Protein 7JKA (pdb70)

B-factor: mean 23.52, std 13.0, range [10.12, 111.98]

Foldseek 3Di:
DQKDKDWDWWDLVPAIWIKMKIAHPPADAAFAEEEEEEALQFQDPLRVVVNRVVNVVGYIYIDTGQPGPRHGDPPVVVRVVSLVVCVVVLVVLLSSLVRSVVRRVPDRNHDPQHYEYEYAACGLQSRVSNQLVLDRYAEYEYHQYAAAADDVVSQLSRDYAYEYQHAQQQPRHDPVRVVRVVVSCVVNVHNYYYDHDDVDAGCQLDCPQCPPPHDRTHHDVVSNVVSVVVVVVRSVVRGD

Secondary structure (DSSP, 8-state):
--EEEEEEEEESSSSEEEEEEEEETT--S-EEEEEEE--TT-S-HHHHHHHHHHHHTT-EEEEPPSSSTT-----GGGHHHHHHHHHT-HHHHHHHHHHHHHHHHTSTTEEEEEEEEEEETHHHHHHHHHHHTT---SEEEEES----PPPGGGTT---SEEEEEEETT-TTS-HHHHHHHHHHHHHTT--EEEEEETT--BTTT-GGGGTTTSTTB---HHHHHHHHHHHHHHHHHHH-

Solvent-accessible surface area: 10544 Å² total; per-residue (Å²): 87,38,49,93,114,70,101,15,149,14,76,47,65,174,42,77,3,20,3,27,0,13,16,15,97,129,84,78,64,120,11,9,0,0,0,0,0,0,6,8,32,0,6,23,107,18,0,85,67,6,0,115,90,0,0,48,52,15,16,0,0,0,0,0,0,0,17,0,80,30,121,92,22,139,63,105,135,97,23,136,66,73,50,87,44,6,70,71,69,34,79,38,0,25,41,6,0,102,8,0,8,86,17,0,52,78,24,97,39,2,27,53,134,72,7,0,0,0,0,0,9,7,0,0,6,0,0,5,0,0,1,6,33,11,1,58,7,24,0,0,0,0,0,0,2,23,18,26,73,33,49,114,124,5,50,53,145,25,151,7,84,0,6,1,0,8,0,43,116,10,88,111,11,115,167,119,5,11,102,36,0,44,35,16,2,180,116,40,212,20,76,69,83,27,49,111,22,54,87,0,13,14,1,0,2,14,77,61,0,94,81,73,53,159,95,16,30,41,62,28,77,90,0,21,56,120,0,39,72,28,0,106,94,7,0,72,110,37,9,124

Radius of gyration: 16.35 Å; Cα contacts (8 Å, |Δi|>4): 563; chains: 1; bounding box: 40×44×42 Å

Nearest PDB structures (foldseek):
  7jka-assembly1_A  TM=1.004E+00  e=3.454E-53  Halieaceae bacterium
  4zi5-assembly1_B  TM=9.828E-01  e=3.583E-38  metagenome
  7jiz-assembly1_B  TM=9.839E-01  e=1.936E-35  Solimonas sp. K1W22B-7
  8vb3-assembly1_B-2  TM=9.656E-01  e=1.182E-32  Solimonas fluminis
  3f67-assembly1_A  TM=7.980E-01  e=2.551E-17  Klebsiella pneumoniae subsp. pneumoniae MGH 78578

Structure (mmCIF, N/CA/C/O backbone):
data_7JKA
#
_entry.id   7JKA
#
_cell.length_a   78.445
_cell.length_b   43.680
_cell.length_c   59.645
_cell.angle_alpha   90.000
_cell.angle_beta   92.713
_cell.angle_gamma   90.000
#
_symmetry.space_group_name_H-M   'C 1 2 1'
#
loop_
_entity.id
_entity.type
_entity.pdbx_description
1 polymer 'm3DLH protein'
2 water water
#
loop_
_atom_site.group_PDB
_atom_site.id
_atom_site.type_symbol
_atom_site.label_atom_id
_atom_site.label_alt_id
_atom_site.label_comp_id
_atom_site.label_asym_id
_atom_site.label_entity_id
_atom_site.label_seq_id
_atom_site.pdbx_PDB_ins_code
_atom_site.Cartn_x
_atom_site.Cartn_y
_atom_site.Cartn_z
_atom_site.occupancy
_atom_site.B_iso_or_equiv
_atom_site.auth_seq_id
_atom_site.auth_comp_id
_atom_site.auth_asym_id
_atom_site.auth_atom_id
_atom_site.pdbx_PDB_model_num
ATOM 1 N N . GLY A 1 12 ? -13.18603 0.17810 18.11141 1.000 41.54989 -1 GLY A N 1
ATOM 2 C CA . GLY A 1 12 ? -12.51953 0.35201 16.83082 1.000 45.94419 -1 GLY A CA 1
ATOM 3 C C . GLY A 1 12 ? -13.50314 0.60514 15.70339 1.000 39.49080 -1 GLY A C 1
ATOM 4 O O . GLY A 1 12 ? -14.58144 1.15276 15.92875 1.000 46.97015 -1 GLY A O 1
ATOM 5 N N . ALA A 1 13 ? -13.13037 0.21005 14.48142 1.000 24.77562 0 ALA A N 1
ATOM 6 C CA . ALA A 1 13 ? -14.01468 0.28636 13.32031 1.000 27.45458 0 ALA A CA 1
ATOM 7 C C . ALA A 1 13 ? -14.08342 -1.10338 12.68658 1.000 21.37694 0 ALA A C 1
ATOM 8 O O . ALA A 1 13 ? -13.56061 -1.33061 11.59143 1.000 21.85482 0 ALA A O 1
ATOM 10 N N . MET A 1 14 ? -14.74334 -2.02486 13.38399 1.000 24.02336 1 MET A N 1
ATOM 11 C CA . MET A 1 14 ? -14.77745 -3.42693 12.96773 1.000 20.94529 1 MET A CA 1
ATOM 12 C C . MET A 1 14 ? -15.68625 -3.59352 11.76328 1.000 19.32033 1 MET A C 1
ATOM 13 O O . MET A 1 14 ? -16.82487 -3.11220 11.75527 1.000 22.67103 1 MET A O 1
ATOM 18 N N . LYS A 1 15 ? -15.17921 -4.27469 10.75125 1.000 18.09605 2 LYS A N 1
ATOM 19 C CA . LYS A 1 15 ? -15.89972 -4.50358 9.51128 1.000 18.20638 2 LYS A CA 1
ATOM 20 C C . LYS A 1 15 ? -15.83269 -5.97853 9.16949 1.000 16.75048 2 LYS A C 1
ATOM 21 O O . LYS A 1 15 ? -14.98257 -6.70950 9.67857 1.000 15.99473 2 LYS A O 1
ATOM 27 N N . HIS A 1 16 ? -16.74389 -6.41095 8.30741 1.000 17.06499 3 HIS A N 1
ATOM 28 C CA . HIS A 1 16 ? -16.65553 -7.74782 7.75509 1.000 15.91576 3 HIS A CA 1
ATOM 29 C C . HIS A 1 16 ? -17.07545 -7.71329 6.29924 1.000 16.55486 3 HIS A C 1
ATOM 30 O O . HIS A 1 16 ? -17.85148 -6.85078 5.86910 1.000 19.80529 3 HIS A O 1
ATOM 37 N N . ARG A 1 17 ? -16.57498 -8.69885 5.55030 1.000 17.23372 4 ARG A N 1
ATOM 38 C CA . ARG A 1 17 ? -16.98616 -8.84860 4.16274 1.000 19.02407 4 ARG A CA 1
ATOM 39 C C . ARG A 1 17 ? -16.97499 -10.32589 3.80939 1.000 17.69181 4 ARG A C 1
ATOM 40 O O . ARG A 1 17 ? -16.15774 -11.10696 4.31567 1.000 16.17170 4 ARG A O 1
ATOM 48 N N A GLU A 1 18 ? -17.91236 -10.70890 2.95513 0.473 17.07502 5 GLU A N 1
ATOM 49 N N B GLU A 1 18 ? -17.92391 -10.70654 2.96737 0.527 17.08629 5 GLU A N 1
ATOM 50 C CA A GLU A 1 18 ? -17.96579 -12.07440 2.46212 0.473 16.27561 5 GLU A CA 1
ATOM 51 C CA B GLU A 1 18 ? -17.96178 -12.05744 2.43846 0.527 16.27794 5 GLU A CA 1
ATOM 52 C C A GLU A 1 18 ? -16.83322 -12.31091 1.47216 0.473 17.34392 5 GLU A C 1
ATOM 53 C C B GLU A 1 18 ? -16.77305 -12.27578 1.51619 0.527 17.31828 5 GLU A C 1
ATOM 54 O O A GLU A 1 18 ? -16.55547 -11.46926 0.61305 0.473 21.72467 5 GLU A O 1
ATOM 55 O O B GLU A 1 18 ? -16.39900 -11.38840 0.74539 0.527 21.67590 5 GLU A O 1
ATOM 66 N N . ILE A 1 19 ? -16.16535 -13.45594 1.60822 1.000 14.94775 6 ILE A N 1
ATOM 67 C CA . ILE A 1 19 ? -15.04857 -13.83796 0.74790 1.000 14.85824 6 ILE A CA 1
ATOM 68 C C . ILE A 1 19 ? -15.41873 -15.15012 0.07167 1.000 17.26400 6 ILE A C 1
ATOM 69 O O . ILE A 1 19 ? -15.65154 -16.15009 0.75223 1.000 17.56176 6 ILE A O 1
ATOM 74 N N . ARG A 1 20 ? -15.41515 -15.17175 -1.25171 1.000 17.50118 7 ARG A N 1
ATOM 75 C CA . ARG A 1 20 ? -15.66687 -16.39954 -2.00056 1.000 18.41812 7 ARG A CA 1
ATOM 76 C C . ARG A 1 20 ? -14.33275 -16.95128 -2.48608 1.000 20.29797 7 ARG A C 1
ATOM 77 O O . ARG A 1 20 ? -13.49959 -16.20408 -3.00106 1.000 20.10488 7 ARG A O 1
ATOM 85 N N . TYR A 1 21 ? -14.10639 -18.24326 -2.27982 1.000 15.20535 8 TYR A N 1
ATOM 86 C CA . TYR A 1 21 ? -12.82508 -18.81316 -2.64448 1.000 14.49735 8 TYR A CA 1
ATOM 87 C C . TYR A 1 21 ? -13.03037 -20.28234 -2.98184 1.000 16.32496 8 TYR A C 1
ATOM 88 O O . TYR A 1 21 ? -14.11885 -20.82859 -2.81175 1.000 16.81221 8 TYR A O 1
ATOM 97 N N . THR A 1 22 ? -11.97063 -20.92687 -3.46648 1.000 15.10307 9 THR A N 1
ATOM 98 C CA . THR A 1 22 ? -12.12680 -22.30274 -3.92254 1.000 15.80394 9 THR A CA 1
ATOM 99 C C . THR A 1 22 ? -10.82774 -23.06625 -3.72117 1.000 16.99689 9 THR A C 1
ATOM 100 O O . THR A 1 22 ? -9.74419 -22.48287 -3.67210 1.000 16.37235 9 THR A O 1
ATOM 104 N N . ASP A 1 23 ? -10.95198 -24.38138 -3.58702 1.000 15.88871 10 ASP A N 1
ATOM 105 C CA . ASP A 1 23 ? -9.81245 -25.27368 -3.70739 1.000 16.68441 10 ASP A CA 1
ATOM 106 C C . ASP A 1 23 ? -9.66423 -25.84736 -5.11579 1.000 21.48716 10 ASP A C 1
ATOM 107 O O . ASP A 1 23 ? -8.81593 -26.72368 -5.33506 1.000 23.93001 10 ASP A O 1
ATOM 112 N N . GLY A 1 24 ? -10.48049 -25.38432 -6.07018 1.000 20.64311 11 GLY A N 1
ATOM 113 C CA . GLY A 1 24 ? -10.50108 -25.91620 -7.42336 1.000 20.79264 11 GLY A CA 1
ATOM 114 C C . GLY A 1 24 ? -11.57427 -26.96183 -7.66524 1.000 28.55595 11 GLY A C 1
ATOM 115 O O . GLY A 1 24 ? -11.86332 -27.28140 -8.82670 1.000 27.04470 11 GLY A O 1
ATOM 116 N N . HIS A 1 25 ? -12.14867 -27.52760 -6.60663 1.000 28.17600 12 HIS A N 1
ATOM 117 C CA . HIS A 1 25 ? -13.28769 -28.43201 -6.69914 1.000 25.83495 12 HIS A CA 1
ATOM 118 C C . HIS A 1 25 ? -14.56177 -27.74910 -6.23208 1.000 20.21318 12 HIS A C 1
ATOM 119 O O . HIS A 1 25 ? -15.58880 -27.73363 -6.91571 1.000 30.38614 12 HIS A O 1
ATOM 126 N N . THR A 1 26 ? -14.49587 -27.16833 -5.04751 1.000 18.68100 13 THR A N 1
ATOM 127 C CA . THR A 1 26 ? -15.64601 -26.72810 -4.28829 1.000 18.31057 13 THR A CA 1
ATOM 128 C C . THR A 1 26 ? -15.61256 -25.21770 -4.17403 1.000 17.51816 13 THR A C 1
ATOM 129 O O . THR A 1 26 ? -14.54243 -24.61484 -4.05899 1.000 16.97221 13 THR A O 1
ATOM 133 N N . GLN A 1 27 ? -16.79589 -24.61485 -4.19308 1.000 18.12112 14 GLN A N 1
ATOM 134 C CA . GLN A 1 27 ? -16.93583 -23.18409 -3.98506 1.000 17.68192 14 GLN A CA 1
ATOM 135 C C . GLN A 1 27 ? -17.19980 -22.92784 -2.50638 1.000 16.54241 14 GLN A C 1
ATOM 136 O O . GLN A 1 27 ? -18.16411 -23.46332 -1.95445 1.000 19.45181 14 GLN A O 1
ATOM 142 N N . PHE A 1 28 ? -16.34391 -22.11910 -1.86760 1.000 15.23154 15 PHE A N 1
ATOM 143 C CA . PHE A 1 28 ? -16.44476 -21.81159 -0.44959 1.000 14.34807 15 PHE A CA 1
ATOM 144 C C . PHE A 1 28 ? -16.82790 -20.35286 -0.25045 1.000 16.17979 15 PHE A C 1
ATOM 145 O O . PHE A 1 28 ? -16.53719 -19.49580 -1.09168 1.000 17.59103 15 PHE A O 1
ATOM 153 N N . VAL A 1 29 ? -17.49101 -20.08384 0.86912 1.000 14.26066 16 VAL A N 1
ATOM 154 C CA . VAL A 1 29 ? -17.94786 -18.73978 1.20875 1.000 14.47714 16 VAL A CA 1
ATOM 155 C C . VAL A 1 29 ? -17.55959 -18.50215 2.65560 1.000 14.36667 16 VAL A C 1
ATOM 156 O O . VAL A 1 29 ? -18.17377 -19.07692 3.56288 1.000 17.05696 16 VAL A O 1
ATOM 160 N N . GLY A 1 30 ? -16.52016 -17.69053 2.86394 1.000 13.19004 17 GLY A N 1
ATOM 161 C CA . GLY A 1 30 ? -16.06033 -17.32213 4.17870 1.000 13.94180 17 GLY A CA 1
ATOM 162 C C . GLY A 1 30 ? -16.38678 -15.87341 4.48143 1.000 15.38130 17 GLY A C 1
ATOM 163 O O . GLY A 1 30 ? -17.13205 -15.20587 3.75626 1.000 16.04580 17 GLY A O 1
ATOM 164 N N . GLU A 1 31 ? -15.82619 -15.39637 5.58327 1.000 16.84591 18 GLU A N 1
ATOM 165 C CA . GLU A 1 31 ? -16.09397 -14.03909 6.03338 1.000 17.18601 18 GLU A CA 1
ATOM 166 C C . GLU A 1 31 ? -14.83371 -13.47164 6.66805 1.000 18.92071 18 GLU A C 1
ATOM 167 O O . GLU A 1 31 ? -14.29190 -14.06178 7.61175 1.000 16.70415 18 GLU A O 1
ATOM 173 N N . LEU A 1 32 ? -14.35846 -12.34296 6.14342 1.000 13.71905 19 LEU A N 1
ATOM 174 C CA . LEU A 1 32 ? -13.17879 -11.66733 6.67593 1.000 16.10701 19 LEU A CA 1
ATOM 175 C C . LEU A 1 32 ? -13.63727 -10.58062 7.63087 1.000 15.93730 19 LEU A C 1
ATOM 176 O O . LEU A 1 32 ? -14.53020 -9.79970 7.28844 1.000 14.45576 19 LEU A O 1
ATOM 181 N N . HIS A 1 33 ? -13.03821 -10.54780 8.82434 1.000 12.81312 20 HIS A N 1
ATOM 182 C CA . HIS A 1 33 ? -13.25391 -9.50559 9.82170 1.000 15.61199 20 HIS A CA 1
ATOM 183 C C . HIS A 1 33 ? -11.95954 -8.74581 10.03275 1.000 13.55927 20 HIS A C 1
ATOM 184 O O . HIS A 1 33 ? -10.89319 -9.35087 10.14821 1.000 15.32623 20 HIS A O 1
ATOM 191 N N . TRP A 1 34 ? -12.04325 -7.41809 10.07234 1.000 14.37505 21 TRP A N 1
ATOM 192 C CA . TRP A 1 34 ? -10.83726 -6.62678 10.25682 1.000 15.06477 21 TRP A CA 1
ATOM 193 C C . TRP A 1 34 ? -11.23834 -5.29894 10.88011 1.000 16.35054 21 TRP A C 1
ATOM 194 O O . TRP A 1 34 ? -12.41057 -4.91985 10.87424 1.000 18.10470 21 TRP A O 1
ATOM 205 N N . ASP A 1 35 ? -10.25265 -4.59789 11.43001 1.000 16.87251 22 ASP A N 1
ATOM 206 C CA . ASP A 1 35 ? -10.45811 -3.25964 11.97927 1.000 19.52788 22 ASP A CA 1
ATOM 207 C C . ASP A 1 35 ? -10.01803 -2.25026 10.93054 1.000 21.59345 22 ASP A C 1
ATOM 208 O O . ASP A 1 35 ? -8.83223 -2.18503 10.59399 1.000 21.80051 22 ASP A O 1
ATOM 213 N N . GLU A 1 36 ? -10.97868 -1.46885 10.41009 1.000 18.82377 23 GLU A N 1
ATOM 214 C CA . GLU A 1 36 ? -10.67481 -0.50047 9.36460 1.000 20.19101 23 GLU A CA 1
ATOM 215 C C . GLU A 1 36 ? -9.70079 0.56856 9.84667 1.000 25.41358 23 GLU A C 1
ATOM 216 O O . GLU A 1 36 ? -9.03682 1.21267 9.02640 1.000 24.44534 23 GLU A O 1
ATOM 222 N N . GLN A 1 37 ? -9.56875 0.75081 11.15874 1.000 21.45970 24 GLN A N 1
ATOM 223 C CA . GLN A 1 37 ? -8.63341 1.74638 11.66343 1.000 24.74335 24 GLN A CA 1
ATOM 224 C C . GLN A 1 37 ? -7.17278 1.31559 11.56211 1.000 23.89206 24 GLN A C 1
ATOM 225 O O . GLN A 1 37 ? -6.28625 2.1699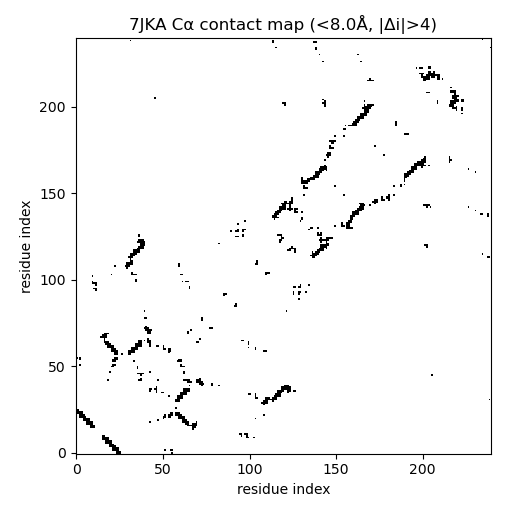8 11.67887 1.000 28.83058 24 GLN A O 1
ATOM 231 N N . GLN A 1 38 ? -6.88748 0.03696 11.34035 1.000 24.73287 25 GLN A N 1
ATOM 232 C CA . GLN A 1 38 ? -5.49777 -0.39430 11.37343 1.000 27.60528 25 GLN A CA 1
ATOM 233 C C . GLN A 1 38 ? -4.70706 0.21362 10.22221 1.000 34.71156 25 GLN A C 1
ATOM 234 O O . GLN A 1 38 ? -5.21004 0.36553 9.10344 1.000 33.17033 25 GLN A O 1
ATOM 240 N N . GLY A 1 39 ? -3.46325 0.58581 10.51553 1.000 33.22588 26 GLY A N 1
ATOM 241 C CA . GLY A 1 39 ? -2.62796 1.28569 9.56040 1.000 43.52984 26 GLY A CA 1
ATOM 242 C C . GLY A 1 39 ? -2.19671 0.41165 8.40185 1.000 55.29276 26 GLY A C 1
ATOM 243 O O . GLY A 1 39 ? -2.87540 0.34336 7.37170 1.000 53.93538 26 GLY A O 1
ATOM 244 N N . GLY A 1 40 ? -1.06829 -0.26141 8.55926 1.000 45.01982 27 GLY A N 1
ATOM 245 C CA . GLY A 1 40 ? -0.54911 -1.14266 7.54015 1.000 35.89451 27 GLY A CA 1
ATOM 246 C C . GLY A 1 40 ? -1.01565 -2.56847 7.72769 1.000 34.51766 27 GLY A C 1
ATOM 247 O O . GLY A 1 40 ? -1.99079 -2.85055 8.42865 1.000 31.00182 27 GLY A O 1
ATOM 248 N N . LYS A 1 41 ? -0.29057 -3.48000 7.09254 1.000 24.85521 28 LYS A N 1
ATOM 249 C CA . LYS A 1 41 ? -0.63821 -4.89338 7.12789 1.000 21.13776 28 LYS A CA 1
ATOM 250 C C . LYS A 1 41 ? -0.60899 -5.43051 8.55342 1.000 22.89286 28 LYS A C 1
ATOM 251 O O . LYS A 1 41 ? 0.26751 -5.07502 9.34928 1.000 26.17140 28 LYS A O 1
ATOM 257 N N A CYS A 1 42 ? -1.55870 -6.28958 8.87258 0.743 19.76371 29 CYS A N 1
ATOM 258 N N B CYS A 1 42 ? -1.59434 -6.27100 8.87384 0.257 19.95766 29 CYS A N 1
ATOM 259 C CA A CYS A 1 42 ? -1.66077 -6.85100 10.20712 0.743 18.36653 29 CYS A CA 1
ATOM 260 C CA B CYS A 1 42 ? -1.82250 -6.87834 10.18022 0.257 18.16878 29 CYS A CA 1
ATOM 261 C C A CYS A 1 42 ? -1.62224 -8.37155 10.15598 0.743 19.33089 29 CYS A C 1
ATOM 262 C C B CYS A 1 42 ? -1.57168 -8.38001 10.13498 0.257 19.22965 29 CYS A C 1
ATOM 263 O O A CYS A 1 42 ? -1.79997 -8.97678 9.09304 0.743 15.91140 29 CYS A O 1
ATOM 264 O O B CYS A 1 42 ? -1.56028 -8.98516 9.05870 0.257 16.05910 29 CYS A O 1
ATOM 269 N N . PRO A 1 43 ? -1.38901 -9.02531 11.28981 1.000 15.40384 30 PRO A N 1
ATOM 270 C CA . PRO A 1 43 ? -1.39205 -10.48682 11.29546 1.000 15.92790 30 PRO A CA 1
ATOM 271 C C . PRO A 1 43 ? -2.73448 -11.02463 10.84155 1.000 17.15406 30 PRO A C 1
ATOM 272 O O . PRO A 1 43 ? -3.78908 -10.45420 11.12745 1.000 14.35837 30 PRO A O 1
ATOM 276 N N . GLY A 1 44 ? -2.68186 -12.12748 10.11720 1.000 13.12328 31 GLY A N 1
ATOM 277 C CA . GLY A 1 44 ? -3.87474 -12.81295 9.65242 1.000 14.80387 31 GLY A CA 1
ATOM 278 C C . GLY A 1 44 ? -4.10243 -14.07112 10.47018 1.000 14.91314 31 GLY A C 1
ATOM 279 O O . GLY A 1 44 ? -3.15380 -14.79452 10.80392 1.000 13.93884 31 GLY A O 1
ATOM 280 N N . VAL A 1 45 ? -5.36629 -14.35531 10.75607 1.000 11.44399 32 VAL A N 1
ATOM 281 C CA . VAL A 1 45 ? -5.73709 -15.56522 11.48158 1.000 11.26308 32 VAL A CA 1
ATOM 282 C C . VAL A 1 45 ? -6.85557 -16.24758 10.71193 1.000 12.67081 32 VAL A C 1
ATOM 283 O O . VAL A 1 45 ? -7.89592 -15.62727 10.44932 1.000 14.35998 32 VAL A O 1
ATOM 287 N N A VAL A 1 46 ? -6.66930 -17.51246 10.34569 0.470 10.78166 33 VAL A N 1
ATOM 288 N N B VAL A 1 46 ? -6.63785 -17.50969 10.32493 0.530 10.71308 33 VAL A N 1
ATOM 289 C CA A VAL A 1 46 ? -7.77828 -18.27130 9.77045 0.470 12.74998 33 VAL A CA 1
ATOM 290 C CA B VAL A 1 46 ? -7.74367 -18.33060 9.84042 0.530 12.87439 33 VAL A CA 1
ATOM 291 C C A VAL A 1 46 ? -8.48068 -19.01931 10.90108 0.470 12.65225 33 VAL A C 1
ATOM 292 C C B VAL A 1 46 ? -8.48055 -18.88843 11.04171 0.530 13.05731 33 VAL A C 1
ATOM 293 O O A VAL A 1 46 ? -7.83194 -19.67702 11.72981 0.470 13.29841 33 VAL A O 1
ATOM 294 O O B VAL A 1 46 ? -7.86827 -19.35228 12.01517 0.530 11.63482 33 VAL A O 1
ATOM 301 N N . VAL A 1 47 ? -9.80173 -18.83971 10.98340 1.000 12.12872 34 VAL A N 1
ATOM 302 C CA . VAL A 1 47 ? -10.64717 -19.36963 12.04930 1.000 13.77913 34 VAL A CA 1
ATOM 303 C C . VAL A 1 47 ? -11.45200 -20.53347 11.47285 1.000 12.19977 34 VAL A C 1
ATOM 304 O O . VAL A 1 47 ? -12.36211 -20.32973 10.65393 1.000 12.67343 34 VAL A O 1
ATOM 308 N N . PHE A 1 48 ? -11.14841 -21.75721 11.92757 1.000 11.39682 35 PHE A N 1
ATOM 309 C CA . PHE A 1 48 ? -11.93140 -22.89775 11.48274 1.000 10.14355 35 PHE A CA 1
ATOM 310 C C . PHE A 1 48 ? -13.03067 -23.18582 12.48935 1.000 14.25022 35 PHE A C 1
ATOM 311 O O . PHE A 1 48 ? -12.75887 -23.28710 13.70194 1.000 13.07467 35 PHE A O 1
ATOM 319 N N . PRO A 1 49 ? -14.26605 -23.29642 12.03410 1.000 12.12941 36 PRO A N 1
ATOM 320 C CA . PRO A 1 49 ? -15.40123 -23.45817 12.94312 1.000 10.30642 36 PRO A CA 1
ATOM 321 C C . PRO A 1 49 ? -15.53514 -24.90105 13.41955 1.000 14.48871 36 PRO A C 1
ATOM 322 O O . PRO A 1 49 ? -14.84241 -25.81336 12.96515 1.000 12.59571 36 PRO A O 1
ATOM 326 N N . GLU A 1 50 ? -16.47374 -25.11048 14.35104 1.000 15.25636 37 GLU A N 1
ATOM 327 C CA . GLU A 1 50 ? -16.92983 -26.46317 14.65025 1.000 16.88332 37 GLU A CA 1
ATOM 328 C C . GLU A 1 50 ? -17.45351 -27.15423 13.38922 1.000 18.07726 37 GLU A C 1
ATOM 329 O O . GLU A 1 50 ? -17.67948 -26.47912 12.37342 1.000 17.48544 37 GLU A O 1
ATOM 335 N N . ALA A 1 51 ? -17.62516 -28.48483 13.42411 1.000 19.46526 38 ALA A N 1
ATOM 336 C CA . ALA A 1 51 ? -17.95899 -29.22610 12.20556 1.000 17.50181 38 ALA A CA 1
ATOM 337 C C . ALA A 1 51 ? -19.33684 -28.89251 11.66612 1.000 20.88481 38 ALA A C 1
ATOM 338 O O . ALA A 1 51 ? -19.62979 -29.25227 10.51814 1.000 19.92611 38 ALA A O 1
ATOM 340 N N . PHE A 1 52 ? -20.18816 -28.20927 12.44378 1.000 16.75792 39 PHE A N 1
ATOM 341 C CA . PHE A 1 52 ? -21.41931 -27.67315 11.87344 1.000 20.08575 39 PHE A CA 1
ATOM 342 C C . PHE A 1 52 ? -21.14013 -26.83732 10.62915 1.000 16.62439 39 PHE A C 1
ATOM 343 O O . PHE A 1 52 ? -21.95674 -26.80944 9.70899 1.000 19.26223 39 PHE A O 1
ATOM 351 N N . GLY A 1 53 ? -20.01402 -26.13972 10.59634 1.000 14.91084 40 GLY A N 1
ATOM 352 C CA . GLY A 1 53 ? -19.65331 -25.22529 9.53138 1.000 15.89742 40 GLY A CA 1
ATOM 353 C C . GLY A 1 53 ? -19.58161 -23.79098 10.01741 1.000 17.63902 40 GLY A C 1
ATOM 354 O O . GLY A 1 53 ? -19.67759 -23.49840 11.21129 1.000 16.33962 40 GLY A O 1
ATOM 355 N N A LEU A 1 54 ? -19.38541 -22.88143 9.06273 0.463 15.20078 41 LEU A N 1
ATOM 356 N N B LEU A 1 54 ? -19.41877 -22.88179 9.06130 0.537 15.20431 41 LEU A N 1
ATOM 357 C CA A LEU A 1 54 ? -19.24544 -21.47353 9.41272 0.463 15.49483 41 LEU A CA 1
ATOM 358 C CA B LEU A 1 54 ? -19.25906 -21.46927 9.38809 0.537 15.54209 41 LEU A CA 1
ATOM 359 C C A LEU A 1 54 ? -20.55429 -20.98675 10.01520 0.463 15.27310 41 LEU A C 1
ATOM 360 C C B LEU A 1 54 ? -20.54930 -20.95009 10.00722 0.537 15.22506 41 LEU A C 1
ATOM 361 O O A LEU A 1 54 ? -21.56129 -20.84234 9.31521 0.463 19.53547 41 LEU A O 1
ATOM 362 O O B LEU A 1 54 ? -21.54328 -20.73111 9.31217 0.537 19.62754 41 LEU A O 1
ATOM 371 N N . ASN A 1 55 ? -20.54547 -20.76047 11.32236 1.000 13.56941 42 ASN A N 1
ATOM 372 C CA . ASN A 1 55 ? -21.74038 -20.35850 12.05304 1.000 14.25993 42 ASN A CA 1
ATOM 373 C C . ASN A 1 55 ? -21.47444 -19.08681 12.85539 1.000 15.92015 42 ASN A C 1
ATOM 374 O O . ASN A 1 55 ? -20.37346 -18.52631 12.80486 1.000 16.85620 42 ASN A O 1
ATOM 379 N N . ASP A 1 56 ? -22.46697 -18.66944 13.64816 1.000 18.35031 43 ASP A N 1
ATOM 380 C CA . ASP A 1 56 ? -22.35377 -17.40900 14.37961 1.000 15.95305 43 ASP A CA 1
ATOM 381 C C . ASP A 1 56 ? -21.23388 -17.45192 15.39712 1.000 17.98871 43 ASP A C 1
ATOM 382 O O . ASP A 1 56 ? -20.57182 -16.43946 15.63058 1.000 18.14571 43 ASP A O 1
ATOM 387 N N . HIS A 1 57 ? -21.00084 -18.62143 15.99733 1.000 18.27409 44 HIS A N 1
ATOM 388 C CA . HIS A 1 57 ? -19.90894 -18.77501 16.95067 1.000 21.22241 44 HIS A CA 1
ATOM 389 C C . HIS A 1 57 ? -18.57255 -18.42960 16.30324 1.000 18.84206 44 HIS A C 1
ATOM 390 O O . HIS A 1 57 ? -17.78159 -17.65708 16.85302 1.000 16.66871 44 HIS A O 1
ATOM 397 N N . ALA A 1 58 ? -18.31999 -18.94947 15.10000 1.000 14.40811 45 ALA A N 1
ATOM 398 C CA . ALA A 1 58 ? -17.04380 -18.67018 14.44331 1.000 15.54741 45 ALA A CA 1
ATOM 399 C C . ALA A 1 58 ? -16.94838 -17.21917 13.99413 1.000 15.82561 45 ALA A C 1
ATOM 400 O O . ALA A 1 58 ? -15.87014 -16.60795 14.06584 1.000 15.67981 45 ALA A O 1
ATOM 402 N N . ARG A 1 59 ? -18.05115 -16.66666 13.48703 1.000 14.68859 46 ARG A N 1
ATOM 403 C CA . ARG A 1 59 ? -18.04972 -15.25760 13.10366 1.000 15.04383 46 ARG A CA 1
ATOM 404 C C . ARG A 1 59 ? -17.70960 -14.36821 14.28933 1.000 19.18858 46 ARG A C 1
ATOM 405 O O . ARG A 1 59 ? -16.96362 -13.38648 14.15288 1.000 18.64875 46 ARG A O 1
ATOM 413 N N . GLU A 1 60 ? -18.27258 -14.67824 15.45769 1.000 15.58369 47 GLU A N 1
ATOM 414 C CA . GLU A 1 60 ? -17.99894 -13.87568 16.64102 1.000 16.21803 47 GLU A CA 1
ATOM 415 C C . GLU A 1 60 ? -16.52987 -13.98541 17.04271 1.000 15.36385 47 GLU A C 1
ATOM 416 O O . GLU A 1 60 ? -15.92463 -12.99283 17.45051 1.000 17.53383 47 GLU A O 1
ATOM 422 N N . ARG A 1 61 ? -15.91758 -15.16507 16.90234 1.000 15.75150 48 ARG A N 1
ATOM 423 C CA . ARG A 1 61 ? -14.50072 -15.25614 17.24496 1.000 14.87850 48 ARG A CA 1
ATOM 424 C C . ARG A 1 61 ? -13.64511 -14.46618 16.25481 1.000 14.25084 48 ARG A C 1
ATOM 425 O O . ARG A 1 61 ? -12.66689 -13.82050 16.64315 1.000 14.69875 48 ARG A O 1
ATOM 433 N N . ALA A 1 62 ? -14.00415 -14.48657 14.96960 1.000 13.38665 49 ALA A N 1
ATOM 434 C CA . ALA A 1 62 ? -13.28388 -13.65883 13.99792 1.000 13.48884 49 ALA A CA 1
ATOM 435 C C . ALA A 1 62 ? -13.45916 -12.18458 14.33854 1.000 15.35637 49 ALA A C 1
ATOM 436 O O . ALA A 1 62 ? -12.50944 -11.40024 14.25670 1.000 13.60691 49 ALA A O 1
ATOM 438 N N A ARG A 1 63 ? -14.66207 -11.78682 14.74862 0.366 14.03413 50 ARG A N 1
ATOM 439 N N B ARG A 1 63 ? -14.66876 -11.79213 14.72229 0.634 13.88614 50 ARG A N 1
ATOM 440 C CA A ARG A 1 63 ? -14.84953 -10.39245 15.13593 0.366 15.79992 50 ARG A CA 1
ATOM 441 C CA B ARG A 1 63 ? -14.88226 -10.41311 15.14558 0.634 15.77303 50 ARG A CA 1
ATOM 442 C C A ARG A 1 63 ? -13.99523 -10.03546 16.34549 0.366 16.22970 50 ARG A C 1
ATOM 443 C C B ARG A 1 63 ? -13.98976 -10.05405 16.32710 0.634 16.28400 50 ARG A C 1
ATOM 444 O O A ARG A 1 63 ? -13.41520 -8.94733 16.40091 0.366 17.04204 50 ARG A O 1
ATOM 445 O O B ARG A 1 63 ? -13.36539 -8.99181 16.33580 0.634 16.87872 50 ARG A O 1
ATOM 460 N N . ARG A 1 64 ? -13.90454 -10.93789 17.32662 1.000 16.21714 51 ARG A N 1
ATOM 461 C CA . ARG A 1 64 ? -13.07311 -10.65433 18.49450 1.000 14.54733 51 ARG A CA 1
ATOM 462 C C . ARG A 1 64 ? -11.60731 -10.51788 18.10421 1.000 14.34949 51 ARG A C 1
ATOM 463 O O . ARG A 1 64 ? -10.89732 -9.64928 18.62228 1.000 16.18118 51 ARG A O 1
ATOM 471 N N . LEU A 1 65 ? -11.14980 -11.33594 17.14720 1.000 15.21016 52 LEU A N 1
ATOM 472 C CA . LEU A 1 65 ? -9.77177 -11.23052 16.67230 1.000 12.94916 52 LEU A CA 1
ATOM 473 C C . LEU A 1 65 ? -9.52316 -9.89627 15.96494 1.000 14.04770 52 LEU A C 1
ATOM 474 O O . LEU A 1 65 ? -8.45927 -9.28575 16.12930 1.000 15.67702 52 LEU A O 1
ATOM 479 N N . ALA A 1 66 ? -10.47805 -9.43834 15.15812 1.000 15.63733 53 ALA A N 1
ATOM 480 C CA . ALA A 1 66 ? -10.35609 -8.10474 14.56839 1.000 14.66462 53 ALA A CA 1
ATOM 481 C C . ALA A 1 66 ? -10.23718 -7.03735 15.65146 1.000 17.88815 53 ALA A C 1
ATOM 482 O O . ALA A 1 66 ? -9.50417 -6.04976 15.48737 1.000 19.48995 53 ALA A O 1
ATOM 484 N N . GLY A 1 67 ? -10.94258 -7.21712 16.78036 1.000 16.83541 54 GLY A N 1
ATOM 485 C CA . GLY A 1 67 ? -10.82178 -6.25942 17.86852 1.000 17.64493 54 GLY A CA 1
ATOM 486 C C . GLY A 1 67 ? -9.46219 -6.26025 18.53603 1.000 18.41050 54 GLY A C 1
ATOM 487 O O . GLY A 1 67 ? -9.12298 -5.29612 19.22475 1.000 23.34738 54 GLY A O 1
ATOM 488 N N . LEU A 1 68 ? -8.67077 -7.30510 18.31696 1.000 18.33432 55 LEU A N 1
ATOM 489 C CA . LEU A 1 68 ? -7.30098 -7.37461 18.80214 1.000 18.10157 55 LEU A CA 1
ATOM 490 C C . LEU A 1 68 ? -6.29437 -6.82980 17.80649 1.000 18.95432 55 LEU A C 1
ATOM 491 O O . LEU A 1 68 ? -5.09094 -6.85276 18.09270 1.000 23.39397 55 LEU A O 1
ATOM 496 N N . GLY A 1 69 ? -6.75214 -6.34954 16.65213 1.000 18.12384 56 GLY A N 1
ATOM 497 C CA . GLY A 1 69 ? -5.86516 -5.82895 15.62694 1.000 20.93293 56 GLY A CA 1
ATOM 498 C C . GLY A 1 69 ? -5.45213 -6.83687 14.57870 1.000 21.22772 56 GLY A C 1
ATOM 499 O O . GLY A 1 69 ? -4.45285 -6.61270 13.88121 1.000 21.57423 56 GLY A O 1
ATOM 500 N N . TYR A 1 70 ? -6.17689 -7.93516 14.43950 1.000 14.68731 57 TYR A N 1
ATOM 501 C CA . TYR A 1 70 ? -5.86417 -8.92496 13.41766 1.000 14.69561 57 TYR A CA 1
ATOM 502 C C . TYR A 1 70 ? -6.87039 -8.82657 12.27134 1.000 16.24769 57 TYR A C 1
ATOM 503 O O . TYR A 1 70 ? -7.89792 -8.16452 12.37586 1.000 16.97047 57 TYR A O 1
ATOM 512 N N . ALA A 1 71 ? -6.55583 -9.49932 11.16736 1.000 12.74798 58 ALA A N 1
ATOM 513 C CA . ALA A 1 71 ? -7.49548 -9.75065 10.07918 1.000 13.13974 58 ALA A CA 1
ATOM 514 C C . ALA A 1 71 ? -7.80208 -11.23144 10.12341 1.000 14.79318 58 ALA A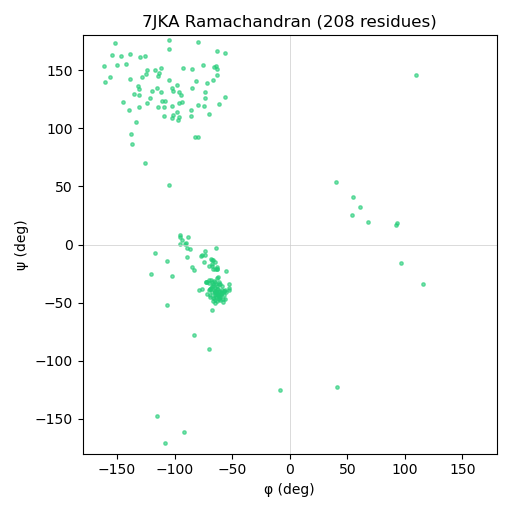 C 1
ATOM 515 O O . ALA A 1 71 ? -6.88643 -12.04037 9.99327 1.000 14.08712 58 ALA A O 1
ATOM 517 N N . ALA A 1 72 ? -9.06784 -11.58493 10.34278 1.000 12.55516 59 ALA A N 1
ATOM 518 C CA . ALA A 1 72 ? -9.44327 -12.95396 10.63917 1.000 11.37635 59 ALA A CA 1
ATOM 519 C C . ALA A 1 72 ? -10.43519 -13.44419 9.59315 1.000 12.60996 59 ALA A C 1
ATOM 520 O O . ALA A 1 72 ? -11.47485 -12.81743 9.37438 1.000 13.98169 59 ALA A O 1
ATOM 522 N N . LEU A 1 73 ? -10.12199 -14.58399 8.96578 1.000 11.92756 60 LEU A N 1
ATOM 523 C CA . LEU A 1 73 ? -11.01893 -15.20523 7.99447 1.000 11.52261 60 LEU A CA 1
ATOM 524 C C . LEU A 1 73 ? -11.74240 -16.35883 8.67423 1.000 12.29994 60 LEU A C 1
ATOM 525 O O . LEU A 1 73 ? -11.12329 -17.37999 8.99697 1.000 13.46359 60 LEU A O 1
ATOM 530 N N . ALA A 1 74 ? -13.04246 -16.20393 8.87919 1.000 11.94015 61 ALA A N 1
ATOM 531 C CA . ALA A 1 74 ? -13.87557 -17.33043 9.28469 1.000 13.23426 61 ALA A CA 1
ATOM 532 C C . ALA A 1 74 ? -14.08181 -18.23380 8.06790 1.000 12.78879 61 ALA A C 1
ATOM 533 O O . ALA A 1 74 ? -14.64031 -17.79958 7.05234 1.000 14.60717 61 ALA A O 1
ATOM 535 N N . ALA A 1 75 ? -13.63777 -19.47696 8.16698 1.000 11.47713 62 ALA A N 1
ATOM 536 C CA . ALA A 1 75 ? -13.58440 -20.38408 7.03138 1.000 12.32498 62 ALA A CA 1
ATOM 537 C C . ALA A 1 75 ? -14.83747 -21.24200 6.90114 1.000 14.76895 62 ALA A C 1
ATOM 538 O O . ALA A 1 75 ? -15.49912 -21.58996 7.88637 1.000 13.92122 62 ALA A O 1
ATOM 540 N N . ASP A 1 76 ? -15.11921 -21.62410 5.65980 1.000 11.32466 63 ASP A N 1
ATOM 541 C CA . ASP A 1 76 ? -16.23011 -22.50418 5.30809 1.000 13.33867 63 ASP A CA 1
ATOM 542 C C . ASP A 1 76 ? -15.69602 -23.93597 5.19975 1.000 14.65870 63 ASP A C 1
ATOM 543 O O . ASP A 1 76 ? -14.79178 -24.19156 4.40296 1.000 15.00952 63 ASP A O 1
ATOM 548 N N . LEU A 1 77 ? -16.24734 -24.87207 5.99417 1.000 12.59566 64 LEU A N 1
ATOM 549 C CA . LEU A 1 77 ? -15.74363 -26.24085 5.96070 1.000 13.77005 64 LEU A CA 1
ATOM 550 C C . LEU A 1 77 ? -16.36672 -27.09196 4.87041 1.000 16.41587 64 LEU A C 1
ATOM 551 O O . LEU A 1 77 ? -15.80723 -28.14611 4.53604 1.000 18.52857 64 LEU A O 1
ATOM 556 N N . HIS A 1 78 ? -17.52548 -26.70226 4.33858 1.000 16.91716 65 HIS A N 1
ATOM 557 C CA . HIS A 1 78 ? -18.35110 -27.63378 3.57664 1.000 15.11782 65 HIS A CA 1
ATOM 558 C C . HIS A 1 78 ? -18.61270 -27.21129 2.15161 1.000 17.72892 65 HIS A C 1
ATOM 559 O O . HIS A 1 78 ? -18.88697 -28.07464 1.30037 1.000 21.04470 65 HIS A O 1
ATOM 566 N N . GLY A 1 79 ? -18.55677 -25.93339 1.87554 1.000 14.98863 66 GLY A N 1
ATOM 567 C CA . GLY A 1 79 ? -18.84167 -25.38546 0.57076 1.000 15.73083 66 GLY A CA 1
ATOM 568 C C . GLY A 1 79 ? -20.14932 -24.62378 0.58081 1.000 19.41702 66 GLY A C 1
ATOM 569 O O . GLY A 1 79 ? -21.11149 -24.99571 1.26429 1.000 16.98394 66 GLY A O 1
ATOM 570 N N . ASP A 1 80 ? -20.19345 -23.55704 -0.21385 1.000 17.51062 67 ASP A N 1
ATOM 571 C CA . ASP A 1 80 ? -21.37590 -22.71420 -0.38469 1.000 18.01444 67 ASP A CA 1
ATOM 572 C C . ASP A 1 80 ? -21.90603 -22.20891 0.95044 1.000 19.94126 67 ASP A C 1
ATOM 573 O O . ASP A 1 80 ? -23.10317 -21.91612 1.07461 1.000 19.97774 67 ASP A O 1
ATOM 578 N N . GLY A 1 81 ? -21.03002 -22.12305 1.94933 1.000 18.91739 68 GLY A N 1
ATOM 579 C CA . GLY A 1 81 ? -21.43788 -21.65340 3.26237 1.000 17.17994 68 GLY A CA 1
ATOM 580 C C . GLY A 1 81 ? -22.37145 -22.58957 3.99048 1.000 23.11631 68 GLY A C 1
ATOM 581 O O . GLY A 1 81 ? -23.04603 -22.17100 4.93514 1.000 21.56240 68 GLY A O 1
ATOM 582 N N . ARG A 1 82 ? -22.40977 -23.85729 3.59851 1.000 18.93766 69 ARG A N 1
ATOM 583 C CA . ARG A 1 82 ? -23.42188 -24.76625 4.12018 1.000 18.82692 69 ARG A CA 1
ATOM 584 C C . ARG A 1 82 ? -23.18996 -25.02547 5.60628 1.000 17.32307 69 ARG A C 1
ATOM 585 O O . ARG A 1 82 ? -22.04731 -25.13149 6.07344 1.000 19.14394 69 ARG A O 1
ATOM 593 N N A LEU A 1 83 ? -24.29750 -25.12584 6.34144 0.426 22.89337 70 LEU A N 1
ATOM 594 N N B LEU A 1 83 ? -24.28867 -25.13927 6.35317 0.574 22.89588 70 LEU A N 1
ATOM 595 C CA A LEU A 1 83 ? -24.30981 -25.29024 7.78900 0.426 23.01306 70 LEU A CA 1
ATOM 596 C CA B LEU A 1 83 ? -24.24776 -25.28590 7.80369 0.574 23.05613 70 LEU A CA 1
ATOM 597 C C A LEU A 1 83 ? -25.06536 -26.56977 8.10989 0.426 32.12299 70 LEU A C 1
ATOM 598 C C B LEU A 1 83 ? -25.05189 -26.51760 8.19333 0.574 32.11241 70 LEU A C 1
ATOM 599 O O A LEU A 1 83 ? -26.27986 -26.64498 7.89403 0.426 35.90873 70 LEU A O 1
ATOM 600 O O B LEU A 1 83 ? -26.28432 -26.50705 8.10559 0.574 35.29958 70 LEU A O 1
ATOM 609 N N . ILE A 1 84 ? -24.35452 -27.57067 8.62541 1.000 22.39714 71 ILE A N 1
ATOM 610 C CA . ILE A 1 84 ? -24.98957 -28.82510 9.00998 1.000 25.77901 71 ILE A CA 1
ATOM 611 C C . ILE A 1 84 ? -25.78633 -28.59567 10.28772 1.000 28.11433 71 ILE A C 1
ATOM 612 O O . ILE A 1 84 ? -25.23401 -28.15887 11.30518 1.000 29.16714 71 ILE A O 1
ATOM 617 N N . ASP A 1 85 ? -27.09947 -28.83946 10.22700 1.000 27.91339 72 ASP A N 1
ATOM 618 C CA . ASP A 1 85 ? -27.94451 -28.75901 11.40977 1.000 38.43460 72 ASP A CA 1
ATOM 619 C C . ASP A 1 85 ? -28.57781 -30.08786 11.77454 1.000 41.53917 72 ASP A C 1
ATOM 620 O O . ASP A 1 85 ? -29.20723 -30.18272 12.83315 1.000 44.30151 72 ASP A O 1
ATOM 625 N N . ASP A 1 86 ? -28.44051 -31.10520 10.93447 1.000 31.66919 73 ASP A N 1
ATOM 626 C CA . ASP A 1 86 ? -28.91240 -32.44941 11.24038 1.000 31.98942 73 ASP A CA 1
ATOM 627 C C . ASP A 1 86 ? -27.71452 -33.21941 11.77648 1.000 40.77678 73 ASP A C 1
ATOM 628 O O . ASP A 1 86 ? -26.77613 -33.51318 11.02858 1.000 42.32533 73 ASP A O 1
ATOM 633 N N . MET A 1 87 ? -27.73132 -33.52334 13.07699 1.000 38.75294 74 MET A N 1
ATOM 634 C CA . MET A 1 87 ? -26.55175 -34.11428 13.70164 1.000 53.85297 74 MET A CA 1
ATOM 635 C C . MET A 1 87 ? -26.20084 -35.47846 13.11461 1.000 52.75122 74 MET A C 1
ATOM 636 O O . MET A 1 87 ? -25.04562 -35.90434 13.21948 1.000 51.22641 74 MET A O 1
ATOM 641 N N . GLU A 1 88 ? -27.15463 -36.15891 12.47024 1.000 50.66546 75 GLU A N 1
ATOM 642 C CA . GLU A 1 88 ? -26.82361 -37.38191 11.74449 1.000 50.87948 75 GLU A CA 1
ATOM 643 C C . GLU A 1 88 ? -25.86564 -37.13146 10.58740 1.000 50.23564 75 GLU A C 1
ATOM 644 O O . GLU A 1 88 ? -25.21544 -38.07482 10.12654 1.000 48.40117 75 GLU A O 1
ATOM 650 N N . GLN A 1 89 ? -25.77475 -35.89668 10.09184 1.000 31.90432 76 GLN A N 1
ATOM 651 C CA . GLN A 1 89 ? -24.87868 -35.60009 8.98665 1.000 36.98822 76 GLN A CA 1
ATOM 652 C C . GLN A 1 89 ? -23.47984 -35.21728 9.44540 1.000 25.68621 76 GLN A C 1
ATOM 653 O O . GLN A 1 89 ? -22.57242 -35.15753 8.61555 1.000 23.74450 76 GLN A O 1
ATOM 659 N N . LEU A 1 90 ? -23.27314 -34.97529 10.73950 1.000 26.24979 77 LEU A N 1
ATOM 660 C CA . LEU A 1 90 ? -21.97690 -34.47477 11.19689 1.000 25.11781 77 LEU A CA 1
ATOM 661 C C . LEU A 1 90 ? -20.89192 -35.52671 11.03114 1.000 26.54252 77 LEU A C 1
ATOM 662 O O . LEU A 1 90 ? -19.86164 -35.28040 10.39256 1.000 22.88092 77 LEU A O 1
ATOM 667 N N . ARG A 1 91 ? -21.10550 -36.70230 11.63033 1.000 26.10747 78 ARG A N 1
ATOM 668 C CA . ARG A 1 91 ? -20.10150 -37.76390 11.60240 1.000 24.93897 78 ARG A CA 1
ATOM 669 C C . ARG A 1 91 ? -19.77387 -38.22055 10.18388 1.000 22.30840 78 ARG A C 1
ATOM 670 O O . ARG A 1 91 ? -18.58201 -38.36793 9.87109 1.000 20.69761 78 ARG A O 1
ATOM 678 N N . PRO A 1 92 ? -20.73550 -38.45499 9.28585 1.000 23.13688 79 PRO A N 1
ATOM 679 C CA . PRO A 1 92 ? -20.33845 -38.81236 7.90842 1.000 21.89809 79 PRO A CA 1
ATOM 680 C C . PRO A 1 92 ? -19.43472 -37.78643 7.25021 1.000 19.33033 79 PRO A C 1
ATOM 681 O O . PRO A 1 92 ? -18.49804 -38.16143 6.53085 1.000 18.16018 79 PRO A O 1
ATOM 685 N N . ARG A 1 93 ? -19.69101 -36.49258 7.47024 1.000 18.81355 80 ARG A N 1
ATOM 686 C CA . ARG A 1 93 ? -18.83893 -35.45947 6.89217 1.000 16.85209 80 ARG A CA 1
ATOM 687 C C . ARG A 1 93 ? -17.44601 -35.51251 7.49908 1.000 17.26782 80 ARG A C 1
ATOM 688 O O . ARG A 1 93 ? -16.45159 -35.51921 6.77274 1.000 16.14132 80 ARG A O 1
ATOM 696 N N . MET A 1 94 ? -17.35449 -35.57696 8.83300 1.000 16.69436 81 MET A N 1
ATOM 697 C CA . MET A 1 94 ? -16.04687 -35.63675 9.47301 1.000 16.37716 81 MET A CA 1
ATOM 698 C C . MET A 1 94 ? -15.29352 -36.88575 9.06132 1.000 16.38262 81 MET A C 1
ATOM 699 O O . MET A 1 94 ? -14.10610 -36.82234 8.74001 1.000 16.88764 81 MET A O 1
ATOM 704 N N . GLU A 1 95 ? -15.97108 -38.02925 9.03864 1.000 17.51069 82 GLU A N 1
ATOM 705 C CA . GLU A 1 95 ? -15.26160 -39.25211 8.67798 1.000 19.68571 82 GLU A CA 1
ATOM 706 C C . GLU A 1 95 ? -14.83759 -39.22952 7.21954 1.000 17.20754 82 GLU A C 1
ATOM 707 O O . GLU A 1 95 ? -13.78781 -39.77891 6.87816 1.000 20.10946 82 GLU A O 1
ATOM 713 N N . GLY A 1 96 ? -15.61704 -38.58899 6.34448 1.000 16.04712 83 GLY A N 1
ATOM 714 C CA . GLY A 1 96 ? -15.18602 -38.48347 4.96513 1.000 18.24674 83 GLY A CA 1
ATOM 715 C C . GLY A 1 96 ? -13.90538 -37.69111 4.84457 1.000 18.29041 83 GLY A C 1
ATOM 716 O O . GLY A 1 96 ? -13.03678 -38.00907 4.03446 1.000 18.82410 83 GLY A O 1
ATOM 717 N N . LEU A 1 97 ? -13.75281 -36.67398 5.68764 1.000 13.80372 84 LEU A N 1
ATOM 718 C CA . LEU A 1 97 ? -12.52066 -35.89804 5.67654 1.000 14.08258 84 LEU A CA 1
ATOM 719 C C . LEU A 1 97 ? -11.37879 -36.64524 6.36328 1.000 14.37888 84 LEU A C 1
ATOM 720 O O . LEU A 1 97 ? -10.25113 -36.60545 5.86738 1.000 16.45508 84 LEU A O 1
ATOM 725 N N . PHE A 1 98 ? -11.64269 -37.37492 7.46995 1.000 15.33899 85 PHE A N 1
ATOM 726 C CA . PHE A 1 98 ? -10.61233 -38.24887 8.03818 1.000 16.73628 85 PHE A CA 1
ATOM 727 C C . PHE A 1 98 ? -10.03437 -39.19387 6.99358 1.000 17.66668 85 PHE A C 1
ATOM 728 O O . PHE A 1 98 ? -8.83729 -39.50803 7.02352 1.000 21.01450 85 PHE A O 1
ATOM 736 N N . GLY A 1 99 ? -10.88168 -39.72123 6.10088 1.000 16.58477 86 GLY A N 1
ATOM 737 C CA . GLY A 1 99 ? -10.41951 -40.69072 5.13745 1.000 17.28447 86 GLY A CA 1
ATOM 738 C C . GLY A 1 99 ? -9.91954 -40.10051 3.84087 1.000 20.16098 86 GLY A C 1
ATOM 739 O O . GLY A 1 99 ? -9.53249 -40.84404 2.93530 1.000 23.38264 86 GLY A O 1
ATOM 740 N N . ASP A 1 100 ? -9.91982 -38.76772 3.72069 1.000 17.04248 87 ASP A N 1
ATOM 741 C CA . ASP A 1 100 ? -9.45137 -38.07395 2.52974 1.000 16.98254 87 ASP A CA 1
ATOM 742 C C . ASP A 1 100 ? -8.67725 -36.85611 3.04727 1.000 17.29045 87 ASP A C 1
ATOM 743 O O . ASP A 1 100 ? -9.09890 -35.69930 2.94660 1.000 16.96899 87 ASP A O 1
ATOM 748 N N A ARG A 1 101 ? -7.51829 -37.12939 3.64896 0.316 16.07139 88 ARG A N 1
ATOM 749 N N B ARG A 1 101 ? -7.51624 -37.13301 3.63851 0.684 16.04412 88 ARG A N 1
ATOM 750 C CA A ARG A 1 101 ? -6.72245 -36.06323 4.24513 0.316 13.57530 88 ARG A CA 1
ATOM 751 C CA B ARG A 1 101 ? -6.72765 -36.07293 4.25148 0.684 13.34397 88 ARG A CA 1
ATOM 752 C C A ARG A 1 101 ? -6.31793 -35.02344 3.20914 0.316 16.35133 88 ARG A C 1
ATOM 753 C C B ARG A 1 101 ? -6.29457 -35.03342 3.21864 0.684 16.26102 88 ARG A C 1
ATOM 754 O O A ARG A 1 101 ? -6.24473 -33.83078 3.52512 0.316 15.85722 88 ARG A O 1
ATOM 755 O O B ARG A 1 101 ? -6.19172 -33.84766 3.54592 0.684 15.91967 88 ARG A O 1
ATOM 770 N N . ALA A 1 102 ? -6.06638 -35.45290 1.97088 1.000 20.13070 89 ALA A N 1
ATOM 771 C CA . ALA A 1 102 ? -5.70373 -34.50268 0.91946 1.000 17.52218 89 ALA A CA 1
ATOM 772 C C . ALA A 1 102 ? -6.81757 -33.49813 0.67330 1.000 18.52871 89 ALA A C 1
ATOM 773 O O . ALA A 1 102 ? -6.55699 -32.29485 0.54666 1.000 17.79803 89 ALA A O 1
ATOM 775 N N . ALA A 1 103 ? -8.06734 -33.96367 0.61204 1.000 14.98895 90 ALA A N 1
ATOM 776 C CA . ALA A 1 103 ? -9.17792 -33.03939 0.38337 1.000 16.51987 90 ALA A CA 1
ATOM 777 C C . ALA A 1 103 ? -9.39288 -32.14336 1.59381 1.000 18.60968 90 ALA A C 1
ATOM 778 O O . ALA A 1 103 ? -9.70284 -30.95209 1.45899 1.000 15.42240 90 ALA A O 1
ATOM 780 N N . TRP A 1 104 ? -9.22968 -32.71485 2.78506 1.000 15.80452 91 TRP A N 1
ATOM 781 C CA . TRP A 1 104 ? -9.35019 -31.95059 4.01146 1.000 13.08371 91 TRP A CA 1
ATOM 782 C C . TRP A 1 104 ? -8.29934 -30.85693 4.05748 1.000 12.49135 91 TRP A C 1
ATOM 783 O O . TRP A 1 104 ? -8.60794 -29.70231 4.35022 1.000 13.45572 91 TRP A O 1
ATOM 794 N N . ARG A 1 105 ? -7.05419 -31.21006 3.74583 1.000 13.73494 92 ARG A N 1
ATOM 795 C CA . ARG A 1 105 ? -5.99129 -30.21043 3.78226 1.000 13.23254 92 ARG A CA 1
ATOM 796 C C . ARG A 1 105 ? -6.16541 -29.18679 2.67713 1.000 15.14425 92 ARG A C 1
ATOM 797 O O . ARG A 1 105 ? -5.82362 -28.02147 2.87335 1.000 14.82798 92 ARG A O 1
ATOM 805 N N . ALA A 1 106 ? -6.75057 -29.58402 1.54601 1.000 13.88384 93 ALA A N 1
ATOM 806 C CA . ALA A 1 106 ? -6.94204 -28.64229 0.45009 1.000 14.10586 93 ALA A CA 1
ATOM 807 C C . ALA A 1 106 ? -7.94840 -27.55793 0.80050 1.000 15.70811 93 ALA A C 1
ATOM 808 O O . ALA A 1 106 ? -7.75220 -26.39259 0.42807 1.000 15.89322 93 ALA A O 1
ATOM 810 N N . LEU A 1 107 ? -9.05217 -27.91050 1.47125 1.000 14.84414 94 LEU A N 1
ATOM 811 C CA . LEU A 1 107 ? -9.99864 -26.86996 1.86013 1.000 12.75530 94 LEU A CA 1
ATOM 812 C C . LEU A 1 107 ? -9.41507 -25.97823 2.95564 1.000 12.18965 94 LEU A C 1
ATOM 813 O O . LEU A 1 107 ? -9.75791 -24.79418 3.04219 1.000 14.17441 94 LEU A O 1
ATOM 818 N N . ALA A 1 108 ? -8.54168 -26.52947 3.81293 1.000 14.59376 95 ALA A N 1
ATOM 819 C CA . ALA A 1 108 ? -7.89920 -25.69999 4.83242 1.000 12.39504 95 ALA A CA 1
ATOM 820 C C . ALA A 1 108 ? -6.86330 -24.77014 4.20403 1.000 12.94204 95 ALA A C 1
ATOM 821 O O . ALA A 1 108 ? -6.79462 -23.57969 4.52950 1.000 13.68459 95 ALA A O 1
ATOM 823 N N . ARG A 1 109 ? -6.08049 -25.29456 3.26422 1.000 14.44233 96 ARG A N 1
ATOM 824 C CA . ARG A 1 109 ? -5.09167 -24.46684 2.58665 1.000 15.38447 96 ARG A CA 1
ATOM 825 C C . ARG A 1 109 ? -5.76114 -23.39671 1.72535 1.000 15.21001 96 ARG A C 1
ATOM 826 O O . ARG A 1 109 ? -5.23818 -22.27766 1.60893 1.000 14.89036 96 ARG A O 1
ATOM 834 N N . ALA A 1 110 ? -6.92508 -23.70786 1.13883 1.000 13.41817 97 ALA A N 1
ATOM 835 C CA . ALA A 1 110 ? -7.65385 -22.70072 0.37278 1.000 13.41754 97 ALA A CA 1
ATOM 836 C C . ALA A 1 110 ? -8.07908 -21.54090 1.25822 1.000 15.20250 97 ALA A C 1
ATOM 837 O O . ALA A 1 110 ? -7.99224 -20.37939 0.84182 1.000 14.81050 97 ALA A O 1
ATOM 839 N N . ALA A 1 111 ? -8.49092 -21.82525 2.49737 1.000 13.28961 98 ALA A N 1
ATOM 840 C CA . ALA A 1 111 ? -8.81121 -20.73580 3.41659 1.000 12.42907 98 ALA A CA 1
ATOM 841 C C . ALA A 1 111 ? -7.56858 -19.91228 3.74909 1.000 11.65481 98 ALA A C 1
ATOM 842 O O . ALA A 1 111 ? -7.60953 -18.68294 3.72186 1.000 13.31714 98 ALA A O 1
ATOM 844 N N . LEU A 1 112 ? -6.42667 -20.56561 4.00310 1.000 12.00746 99 LEU A N 1
ATOM 845 C CA . LEU A 1 112 ? -5.21640 -19.79777 4.31814 1.000 12.20394 99 LEU A CA 1
ATOM 846 C C . LEU A 1 112 ? -4.78561 -18.95119 3.12654 1.000 12.26833 99 LEU A C 1
ATOM 847 O O . LEU A 1 112 ? -4.42359 -17.77399 3.27838 1.000 12.99938 99 LEU A O 1
ATOM 852 N N . ASP A 1 113 ? -4.79105 -19.54890 1.92497 1.000 13.02842 100 ASP A N 1
ATOM 853 C CA . ASP A 1 113 ? -4.38839 -18.79710 0.73769 1.000 12.41175 100 ASP A CA 1
ATOM 854 C C . ASP A 1 113 ? -5.28842 -17.59070 0.52823 1.000 14.24498 100 ASP A C 1
ATOM 855 O O . ASP A 1 113 ? -4.81660 -16.49744 0.17472 1.000 14.96916 100 ASP A O 1
ATOM 860 N N . THR A 1 114 ? -6.58508 -17.77235 0.74949 1.000 13.17932 101 THR A N 1
ATOM 861 C CA . THR A 1 114 ? -7.51340 -16.66276 0.59201 1.000 14.37285 101 THR A CA 1
ATOM 862 C C . THR A 1 114 ? -7.25034 -15.56780 1.62256 1.000 12.74258 101 THR A C 1
ATOM 863 O O . THR A 1 114 ? -7.31161 -14.37519 1.29745 1.000 13.04285 101 THR A O 1
ATOM 867 N N . LEU A 1 115 ? -6.95119 -15.95141 2.86184 1.000 14.83524 102 LEU A N 1
ATOM 868 C CA . LEU A 1 115 ? -6.57862 -14.95482 3.85634 1.000 11.48958 102 LEU A CA 1
ATOM 869 C C . LEU A 1 115 ? -5.36111 -14.15768 3.39670 1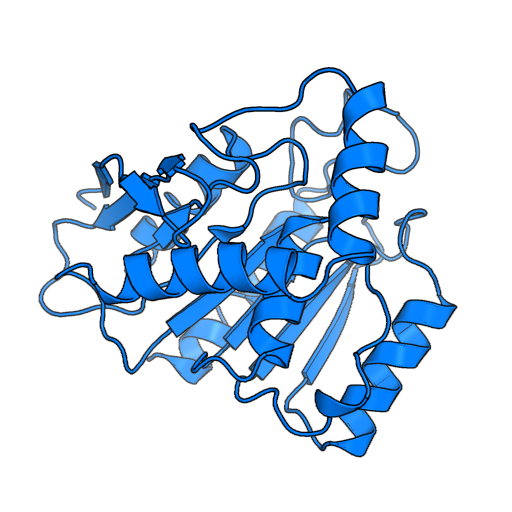.000 11.12845 102 LEU A C 1
ATOM 870 O O . LEU A 1 115 ? -5.34132 -12.92329 3.44947 1.000 13.21084 102 LEU A O 1
ATOM 875 N N . VAL A 1 116 ? -4.31258 -14.85886 2.96527 1.000 12.26504 103 VAL A N 1
ATOM 876 C CA . VAL A 1 116 ? -3.08266 -14.19199 2.55150 1.000 14.56151 103 VAL A CA 1
ATOM 877 C C . VAL A 1 116 ? -3.30872 -13.27588 1.35180 1.000 12.99278 103 VAL A C 1
ATOM 878 O O . VAL A 1 116 ? -2.60646 -12.27668 1.19158 1.000 17.11791 103 VAL A O 1
ATOM 882 N N . ALA A 1 117 ? -4.29056 -13.59126 0.50964 1.000 12.34755 104 ALA A N 1
ATOM 883 C CA . ALA A 1 117 ? -4.56436 -12.78313 -0.66549 1.000 14.20096 104 ALA A CA 1
ATOM 884 C C . ALA A 1 117 ? -5.23334 -11.45944 -0.33583 1.000 14.87824 104 ALA A C 1
ATOM 885 O O . ALA A 1 117 ? -5.33412 -10.60926 -1.22375 1.000 19.37144 104 ALA A O 1
ATOM 887 N N . GLN A 1 118 ? -5.66621 -11.24872 0.91780 1.000 16.32681 105 GLN A N 1
ATOM 888 C CA . GLN A 1 118 ? -6.35794 -10.00703 1.25520 1.000 15.19878 105 GLN A CA 1
ATOM 889 C C . GLN A 1 118 ? -5.35185 -8.88082 1.51002 1.000 16.73022 105 GLN A C 1
ATOM 890 O O . GLN A 1 118 ? -4.29673 -9.11082 2.12110 1.000 16.63276 105 GLN A O 1
ATOM 896 N N . PRO A 1 119 ? -5.65972 -7.65727 1.06360 1.000 18.24752 106 PRO A N 1
ATOM 897 C CA . PRO A 1 119 ? -4.69175 -6.55277 1.20117 1.000 16.85759 106 PRO A CA 1
ATOM 898 C C . PRO A 1 119 ? -4.38914 -6.17201 2.63962 1.000 16.77233 106 PRO A C 1
ATOM 899 O O . PRO A 1 119 ? -3.32099 -5.59329 2.90004 1.000 24.48890 106 PRO A O 1
ATOM 903 N N . GLU A 1 120 ? -5.27396 -6.50475 3.58157 1.000 17.73871 107 GLU A N 1
ATOM 904 C CA . GLU A 1 120 ? -5.05378 -6.21256 4.99678 1.000 17.05942 107 GLU A CA 1
ATOM 905 C C . GLU A 1 120 ? -3.94849 -7.05330 5.62932 1.000 18.09976 107 GLU A C 1
ATOM 906 O O . GLU A 1 120 ? -3.45855 -6.69420 6.70817 1.000 22.89684 107 GLU A O 1
ATOM 912 N N . VAL A 1 121 ? -3.56025 -8.16959 5.01589 1.000 17.29119 108 VAL A N 1
ATOM 913 C CA . VAL A 1 121 ? -2.88119 -9.22906 5.76068 1.000 14.47973 108 VAL A CA 1
ATOM 914 C C . VAL A 1 121 ? -1.38175 -9.21429 5.50895 1.000 17.74799 108 VAL A C 1
ATOM 915 O O . VAL A 1 121 ? -0.92473 -9.17882 4.35762 1.000 18.74343 108 VAL A O 1
ATOM 919 N N . ASP A 1 122 ? -0.61771 -9.33509 6.59580 1.000 14.60280 109 ASP A N 1
ATOM 920 C CA . ASP A 1 122 ? 0.83175 -9.51798 6.55885 1.000 15.07520 109 ASP A CA 1
ATOM 921 C C . ASP A 1 122 ? 1.13026 -11.01024 6.40627 1.000 15.45173 109 ASP A C 1
ATOM 922 O O . ASP A 1 122 ? 0.90800 -11.78825 7.33512 1.000 15.22091 109 ASP A O 1
ATOM 927 N N . ALA A 1 123 ? 1.64183 -11.41177 5.22945 1.000 15.59294 110 ALA A N 1
ATOM 928 C CA . ALA A 1 123 ? 1.91082 -12.82344 4.97211 1.000 15.33064 110 ALA A CA 1
ATOM 929 C C . ALA A 1 123 ? 3.00021 -13.39800 5.86886 1.000 15.97843 110 ALA A C 1
ATOM 930 O O . ALA A 1 123 ? 3.13746 -14.62114 5.93935 1.000 16.04553 110 ALA A O 1
ATOM 932 N N . ASP A 1 124 ? 3.78336 -12.55985 6.54125 1.000 16.05813 111 ASP A N 1
ATOM 933 C CA . ASP A 1 124 ? 4.82771 -13.04877 7.42686 1.000 17.86442 111 ASP A CA 1
ATOM 934 C C . ASP A 1 124 ? 4.32347 -13.32713 8.83372 1.000 19.99368 111 ASP A C 1
ATOM 935 O O . ASP A 1 124 ? 5.09559 -13.81538 9.66743 1.000 18.70582 111 ASP A O 1
ATOM 940 N N . ARG A 1 125 ? 3.05493 -13.02866 9.12009 1.000 15.89043 112 ARG A N 1
ATOM 941 C CA . ARG A 1 125 ? 2.50760 -13.12561 10.47734 1.000 14.48808 112 ARG A CA 1
ATOM 942 C C . ARG A 1 125 ? 1.13116 -13.77130 10.38364 1.000 14.47798 112 ARG A C 1
ATOM 943 O O . ARG A 1 125 ? 0.10710 -13.08725 10.29658 1.000 14.64875 112 ARG A O 1
ATOM 951 N N . LEU A 1 126 ? 1.11011 -15.10236 10.40009 1.000 13.61572 113 LEU A N 1
ATOM 952 C CA . LEU A 1 126 ? -0.11183 -15.84686 10.15652 1.000 11.64921 113 LEU A CA 1
ATOM 953 C C . LEU A 1 126 ? -0.34820 -16.85616 11.27145 1.000 12.75340 113 LEU A C 1
ATOM 954 O O . LEU A 1 126 ? 0.59490 -17.46430 11.79678 1.000 14.61470 113 LEU A O 1
ATOM 959 N N . ALA A 1 127 ? -1.61494 -17.04876 11.60401 1.000 11.38482 114 ALA A N 1
ATOM 960 C CA . ALA A 1 127 ? -1.99214 -18.09481 12.54569 1.000 11.43329 114 ALA A CA 1
ATOM 961 C C . ALA A 1 127 ? -3.24756 -18.79422 12.06611 1.000 13.97998 114 ALA A C 1
ATOM 962 O O . ALA A 1 127 ? -3.99963 -18.28640 11.23192 1.000 13.30131 114 ALA A O 1
ATOM 964 N N . ALA A 1 128 ? -3.49106 -19.96725 12.64998 1.000 11.38436 115 ALA A N 1
ATOM 965 C CA . ALA A 1 128 ? -4.76085 -20.64810 12.47526 1.000 11.44556 115 ALA A CA 1
ATOM 966 C C . ALA A 1 128 ? -5.28070 -21.07371 13.82781 1.000 13.43922 115 ALA A C 1
ATOM 967 O O . ALA A 1 128 ? -4.52023 -21.59592 14.64296 1.000 13.95944 115 ALA A O 1
ATOM 969 N N . ILE A 1 129 ? -6.56894 -20.87536 14.05017 1.000 11.27545 116 ILE A N 1
ATOM 970 C CA . ILE A 1 129 ? -7.23115 -21.41308 15.22268 1.000 11.69867 116 ILE A CA 1
ATOM 971 C C . ILE A 1 129 ? -8.43387 -22.22535 14.76915 1.000 13.70157 116 ILE A C 1
ATOM 972 O O . ILE A 1 129 ? -8.91981 -22.10403 13.63843 1.000 12.38322 116 ILE A O 1
ATOM 977 N N . GLY A 1 130 ? -8.91642 -23.07020 15.66614 1.000 12.36447 117 GLY A N 1
ATOM 978 C CA . GLY A 1 130 ? -10.08185 -23.86324 15.34032 1.000 10.68167 117 GLY A CA 1
ATOM 979 C C . GLY A 1 130 ? -10.73871 -24.40253 16.58269 1.000 11.28894 117 GLY A C 1
ATOM 980 O O . GLY A 1 130 ? -10.09048 -24.61029 17.62221 1.000 11.46849 117 GLY A O 1
ATOM 981 N N . PHE A 1 131 ? -12.03677 -24.64047 16.46544 1.000 11.52626 118 PHE A N 1
ATOM 982 C CA . PHE A 1 131 ? -12.89434 -25.08547 17.54830 1.000 13.19203 118 PHE A CA 1
ATOM 983 C C . PHE A 1 131 ? -13.39940 -26.46668 17.17591 1.000 14.36041 118 PHE A C 1
ATOM 984 O O . PHE A 1 131 ? -13.90983 -26.65746 16.07768 1.000 12.59272 118 PHE A O 1
ATOM 992 N N A CYS A 1 132 ? -13.24507 -27.43406 18.07742 0.497 13.21681 119 CYS A N 1
ATOM 993 N N B CYS A 1 132 ? -13.22001 -27.42298 18.07827 0.503 13.18032 119 CYS A N 1
ATOM 994 C CA A CYS A 1 132 ? -13.67199 -28.83274 17.83629 0.497 14.06396 119 CYS A CA 1
ATOM 995 C CA B CYS A 1 132 ? -13.65666 -28.80854 17.86657 0.503 14.13469 119 CYS A CA 1
ATOM 996 C C A CYS A 1 132 ? -13.04827 -29.32054 16.54109 0.497 13.23087 119 CYS A C 1
ATOM 997 C C B CYS A 1 132 ? -13.05030 -29.31165 16.55425 0.503 13.20534 119 CYS A C 1
ATOM 998 O O A CYS A 1 132 ? -11.82374 -29.22635 16.38097 0.497 14.13001 119 CYS A O 1
ATOM 999 O O B CYS A 1 132 ? -11.82696 -29.22305 16.39256 0.503 14.12769 119 CYS A O 1
ATOM 1004 N N . PHE A 1 133 ? -13.84911 -29.83078 15.60584 1.000 10.78739 120 PHE A N 1
ATOM 1005 C CA . PHE A 1 133 ? -13.29477 -30.32056 14.34734 1.000 13.50360 120 PHE A CA 1
ATOM 1006 C C . PHE A 1 133 ? -12.50891 -29.24210 13.60983 1.000 12.71847 120 PHE A C 1
ATOM 1007 O O . PHE A 1 133 ? -11.54595 -29.56439 12.91317 1.000 12.96539 120 PHE A O 1
ATOM 1015 N N . GLY A 1 134 ? -12.87858 -27.96681 13.78304 1.000 11.01707 121 GLY A N 1
ATOM 1016 C CA . GLY A 1 134 ? -12.06222 -26.87690 13.24917 1.000 11.65619 121 GLY A CA 1
ATOM 1017 C C . GLY A 1 134 ? -10.65235 -26.83705 13.80552 1.000 10.61099 121 GLY A C 1
ATOM 1018 O O . GLY A 1 134 ? -9.70432 -26.46693 13.09576 1.000 10.62332 121 GLY A O 1
ATOM 1019 N N . GLY A 1 135 ? -10.48404 -27.21026 15.07525 1.000 10.94121 122 GLY A N 1
ATOM 1020 C CA . GLY A 1 135 ? -9.14284 -27.29472 15.63018 1.000 13.49709 122 GLY A CA 1
ATOM 1021 C C . GLY A 1 135 ? -8.37222 -28.44113 15.01313 1.000 11.54775 122 GLY A C 1
ATOM 1022 O O . GLY A 1 135 ? -7.18195 -28.30835 14.70594 1.000 12.21748 122 GLY A O 1
ATOM 1023 N N . THR A 1 136 ? -9.03016 -29.59334 14.86511 1.000 11.84282 123 THR A N 1
ATOM 1024 C CA . THR A 1 136 ? -8.40417 -30.70598 14.17410 1.000 11.71370 123 THR A CA 1
ATOM 1025 C C . THR A 1 136 ? -7.96134 -30.25653 12.78680 1.000 12.42273 123 THR A C 1
ATOM 1026 O O . THR A 1 136 ? -6.86367 -30.59493 12.33489 1.000 12.84556 123 THR A O 1
ATOM 1030 N N . THR A 1 137 ? -8.81207 -29.46644 12.11942 1.000 13.24779 124 THR A N 1
ATOM 1031 C CA . THR A 1 137 ? -8.51540 -28.94038 10.78666 1.000 13.00530 124 THR A CA 1
ATOM 1032 C C . THR A 1 137 ? -7.29345 -28.03372 10.81341 1.000 12.41503 124 THR A C 1
ATOM 1033 O O . THR A 1 137 ? -6.42873 -28.12335 9.93265 1.000 12.45586 124 THR A O 1
ATOM 1037 N N . ALA A 1 138 ? -7.20619 -27.15674 11.82173 1.000 11.67991 125 ALA A N 1
ATOM 1038 C CA . ALA A 1 138 ? -6.04053 -26.28670 11.93803 1.000 11.18181 125 ALA A CA 1
ATOM 1039 C C . ALA A 1 138 ? -4.74521 -27.09151 12.06780 1.000 11.71511 125 ALA A C 1
ATOM 1040 O O . ALA A 1 138 ? -3.71360 -26.71964 11.49104 1.000 12.70731 125 ALA A O 1
ATOM 1042 N N . LEU A 1 139 ? -4.77653 -28.19499 12.82495 1.000 11.54962 126 LEU A N 1
ATOM 1043 C CA . LEU A 1 139 ? -3.59502 -29.04337 12.95517 1.000 12.78166 126 LEU A CA 1
ATOM 1044 C C . LEU A 1 139 ? -3.28525 -29.78341 11.65904 1.000 14.38762 126 LEU A C 1
ATOM 1045 O O . LEU A 1 139 ? -2.11018 -30.01872 11.35240 1.000 14.05279 126 LEU A O 1
ATOM 1050 N N . GLU A 1 140 ? -4.31041 -30.16119 10.87774 1.000 11.86691 127 GLU A N 1
ATOM 1051 C CA . GLU A 1 140 ? -4.03642 -30.72784 9.55948 1.000 13.42587 127 GLU A CA 1
ATOM 1052 C C . GLU A 1 140 ? -3.33839 -29.71810 8.66532 1.000 14.80849 127 GLU A C 1
ATOM 1053 O O . GLU A 1 140 ? -2.41884 -30.06570 7.91380 1.000 14.81560 127 GLU A O 1
ATOM 1059 N N . LEU A 1 141 ? -3.74463 -28.45044 8.75993 1.000 12.52605 128 LEU A N 1
ATOM 1060 C CA . LEU A 1 141 ? -3.10266 -27.40211 7.97516 1.000 13.37487 128 LEU A CA 1
ATOM 1061 C C . LEU A 1 141 ? -1.65400 -27.23305 8.39549 1.000 13.09616 128 LEU A C 1
ATOM 1062 O O . LEU A 1 141 ? -0.76156 -27.13278 7.55179 1.000 14.73247 128 LEU A O 1
ATOM 1067 N N . ALA A 1 142 ? -1.38911 -27.26006 9.70260 1.000 14.14529 129 ALA A N 1
ATOM 1068 C CA . ALA A 1 142 ? -0.00043 -27.19652 10.14444 1.000 13.17143 129 ALA A CA 1
ATOM 1069 C C . ALA A 1 142 ? 0.79792 -28.39377 9.66071 1.000 15.02317 129 ALA A C 1
ATOM 1070 O O . ALA A 1 142 ? 1.94251 -28.24592 9.20866 1.000 15.49252 129 ALA A O 1
ATOM 1072 N N . ARG A 1 143 ? 0.20750 -29.58956 9.75023 1.000 12.04331 130 ARG A N 1
ATOM 1073 C CA . ARG A 1 143 ? 0.90708 -30.80831 9.33784 1.000 12.81616 130 ARG A CA 1
ATOM 1074 C C . ARG A 1 143 ? 1.23567 -30.79140 7.85244 1.000 13.73914 130 ARG A C 1
ATOM 1075 O O . ARG A 1 143 ? 2.23201 -31.39837 7.42374 1.000 17.21262 130 ARG A O 1
ATOM 1083 N N . SER A 1 144 ? 0.41609 -30.10272 7.05683 1.000 15.54206 131 SER A N 1
ATOM 1084 C CA . SER A 1 144 ? 0.66802 -30.02756 5.61509 1.000 17.71223 131 SER A CA 1
ATOM 1085 C C . SER A 1 144 ? 1.92843 -29.24326 5.29370 1.000 14.50943 131 SER A C 1
ATOM 1086 O O . SER A 1 144 ? 2.41310 -29.29641 4.14934 1.000 20.66918 131 SER A O 1
ATOM 1089 N N . GLY A 1 145 ? 2.46521 -28.51506 6.27021 1.000 16.02457 132 GLY A N 1
ATOM 1090 C CA . GLY A 1 145 ? 3.65835 -27.72390 6.04896 1.000 15.26064 132 GLY A CA 1
ATOM 1091 C C . GLY A 1 145 ? 3.38691 -26.30312 5.64269 1.000 18.05726 132 GLY A C 1
ATOM 1092 O O . GLY A 1 145 ? 4.29527 -25.62867 5.13447 1.000 22.75006 132 GLY A O 1
ATOM 1093 N N . ALA A 1 146 ? 2.16619 -25.82617 5.84919 1.000 17.46548 133 ALA A N 1
ATOM 1094 C CA . ALA A 1 146 ? 1.81805 -24.45640 5.51844 1.000 20.34348 133 ALA A CA 1
ATOM 1095 C C . ALA A 1 146 ? 2.61568 -23.46822 6.36763 1.000 19.57326 133 ALA A C 1
ATOM 1096 O O . ALA A 1 146 ? 3.06345 -23.76531 7.48885 1.000 16.48571 133 ALA A O 1
ATOM 1098 N N . SER A 1 147 ? 2.79716 -22.27288 5.82419 1.000 16.91067 134 SER A N 1
ATOM 1099 C CA . SER A 1 147 ? 3.58981 -21.24563 6.49004 1.000 20.42405 134 SER A CA 1
ATOM 1100 C C . SER A 1 147 ? 2.69178 -20.55347 7.51016 1.000 25.21016 134 SER A C 1
ATOM 1101 O O . SER A 1 147 ? 1.98171 -19.60117 7.19790 1.000 31.72330 134 SER A O 1
ATOM 1104 N N . LEU A 1 148 ? 2.72031 -21.05630 8.74436 1.000 15.28679 135 LEU A N 1
ATOM 1105 C CA . LEU A 1 148 ? 1.93604 -20.53507 9.86895 1.000 18.05898 135 LEU A CA 1
ATOM 1106 C C . LEU A 1 148 ? 2.85434 -20.35753 11.05548 1.000 17.91602 135 LEU A C 1
ATOM 1107 O O . LEU A 1 148 ? 3.61357 -21.27099 11.39002 1.000 22.64571 135 LEU A O 1
ATOM 1112 N N . GLY A 1 149 ? 2.76374 -19.20388 11.71931 1.000 14.40886 136 GLY A N 1
ATOM 1113 C CA . GLY A 1 149 ? 3.57911 -18.98184 12.89528 1.000 15.67067 136 GLY A CA 1
ATOM 1114 C C . GLY A 1 149 ? 2.99751 -19.56498 14.16731 1.000 14.84184 136 GLY A C 1
ATOM 1115 O O . GLY A 1 149 ? 3.75030 -19.81959 15.11198 1.000 16.93624 136 GLY A O 1
ATOM 1116 N N . ALA A 1 150 ? 1.68432 -19.79342 14.20991 1.000 12.88105 137 ALA A N 1
ATOM 1117 C CA . ALA A 1 150 ? 1.04609 -20.24028 15.44553 1.000 13.43208 137 ALA A CA 1
ATOM 1118 C C . ALA A 1 150 ? -0.23387 -20.97025 15.09548 1.000 15.76641 137 ALA A C 1
ATOM 1119 O O . ALA A 1 150 ? -0.91637 -20.62127 14.12352 1.000 13.39270 137 ALA A O 1
ATOM 1121 N N . ILE A 1 151 ? -0.53549 -22.00283 15.87468 1.000 12.19685 138 ILE A N 1
ATOM 1122 C CA . ILE A 1 151 ? -1.75517 -22.77501 15.73434 1.000 10.85273 138 ILE A CA 1
ATOM 1123 C C . ILE A 1 151 ? -2.30931 -22.97356 17.13005 1.000 13.09376 138 ILE A C 1
ATOM 1124 O O . ILE A 1 151 ? -1.56857 -23.39904 18.02570 1.000 14.21502 138 ILE A O 1
ATOM 1129 N N . VAL A 1 152 ? -3.59245 -22.67253 17.32834 1.000 13.20433 139 VAL A N 1
ATOM 1130 C CA . VAL A 1 152 ? -4.23136 -22.84487 18.63380 1.000 11.17173 139 VAL A CA 1
ATOM 1131 C C . VAL A 1 152 ? -5.52507 -23.59540 18.43241 1.000 13.00017 139 VAL A C 1
ATOM 1132 O O . VAL A 1 152 ? -6.33662 -23.21338 17.57837 1.000 12.38809 139 VAL A O 1
ATOM 1136 N N . THR A 1 153 ? -5.72712 -24.66473 19.19476 1.000 12.60876 140 THR A N 1
ATOM 1137 C CA . THR A 1 153 ? -6.96497 -25.42682 19.11624 1.000 11.47822 140 THR A CA 1
ATOM 1138 C C . THR A 1 153 ? -7.76073 -25.30059 20.40489 1.000 13.07039 140 THR A C 1
ATOM 1139 O O . THR A 1 153 ? -7.20185 -25.17439 21.49924 1.000 12.12163 140 THR A O 1
ATOM 1143 N N . PHE A 1 154 ? -9.08292 -25.32952 20.26951 1.000 11.64071 141 PHE A N 1
ATOM 1144 C CA . PHE A 1 154 ? -9.97816 -25.25852 21.41972 1.000 12.99242 141 PHE A CA 1
ATOM 1145 C C . PHE A 1 154 ? -10.89210 -26.47001 21.38034 1.000 14.98446 141 PHE A C 1
ATOM 1146 O O . PHE A 1 154 ? -11.62118 -26.66474 20.39677 1.000 12.19858 141 PHE A O 1
ATOM 1154 N N . HIS A 1 155 ? -10.85475 -27.27087 22.43943 1.000 14.10920 142 HIS A N 1
ATOM 1155 C CA . HIS A 1 155 ? -11.65726 -28.50024 22.57359 1.000 12.49752 142 HIS A CA 1
ATOM 1156 C C . HIS A 1 155 ? -11.73423 -29.28156 21.26159 1.000 13.11120 142 HIS A C 1
ATOM 1157 O O . HIS A 1 155 ? -12.81478 -29.63586 20.78156 1.000 15.41864 142 HIS A O 1
ATOM 1164 N N . ALA A 1 156 ? -10.55882 -29.57904 20.70438 1.000 12.48005 143 ALA A N 1
ATOM 1165 C CA . ALA A 1 156 ? -10.43747 -30.25394 19.40908 1.000 12.61878 143 ALA A CA 1
ATOM 1166 C C . ALA A 1 156 ? -10.20659 -31.74732 19.55172 1.000 13.65514 143 ALA A C 1
ATOM 1167 O O . ALA A 1 156 ? -9.37324 -32.18921 20.34114 1.000 15.04567 143 ALA A O 1
ATOM 1169 N N . GLY A 1 157 ? -10.90786 -32.51858 18.72087 1.000 14.76783 144 GLY A N 1
ATOM 1170 C CA . GLY A 1 157 ? -10.51159 -33.90086 18.52383 1.000 18.43995 144 GLY A CA 1
ATOM 1171 C C . GLY A 1 157 ? -9.13164 -33.97267 17.90547 1.000 13.94856 144 GLY A C 1
ATOM 1172 O O . GLY A 1 157 ? -8.68919 -33.06006 17.19821 1.000 15.97879 144 GLY A O 1
ATOM 1173 N N . LEU A 1 158 ? -8.42367 -35.04558 18.21256 1.000 16.34177 145 LEU A N 1
ATOM 1174 C CA . LEU A 1 158 ? -7.06067 -35.23655 17.76126 1.000 17.23740 145 LEU A CA 1
ATOM 1175 C C . LEU A 1 158 ? -6.96172 -36.56666 17.03272 1.000 21.91843 145 LEU A C 1
ATOM 1176 O O . LEU A 1 158 ? -7.63760 -37.54097 17.38325 1.000 26.16802 145 LEU A O 1
ATOM 1181 N N . LEU A 1 159 ? -6.10807 -36.62063 16.02520 1.000 16.16018 146 LEU A N 1
ATOM 1182 C CA . LEU A 1 159 ? -5.89945 -37.89801 15.36606 1.000 18.37071 146 LEU A CA 1
ATOM 1183 C C . LEU A 1 159 ? -4.45334 -37.98087 14.90547 1.000 18.98956 146 LEU A C 1
ATOM 1184 O O . LEU A 1 159 ? -3.76939 -36.95765 14.79374 1.000 18.03074 146 LEU A O 1
ATOM 1189 N N . PRO A 1 160 ? -3.96762 -39.17935 14.61603 1.000 24.26693 147 PRO A N 1
ATOM 1190 C CA . PRO A 1 160 ? -2.55311 -39.31592 14.26379 1.000 21.86071 147 PRO A CA 1
ATOM 1191 C C . PRO A 1 160 ? -2.19835 -38.63298 12.95429 1.000 21.22979 147 PRO A C 1
ATOM 1192 O O . PRO A 1 160 ? -3.02171 -38.48976 12.04236 1.000 20.22792 147 PRO A O 1
ATOM 1196 N N . GLU A 1 161 ? -0.93341 -38.23179 12.86820 1.000 19.57293 148 GLU A N 1
ATOM 1197 C CA . GLU A 1 161 ? -0.37055 -37.68859 11.63809 1.000 22.09577 148 GLU A CA 1
ATOM 1198 C C . GLU A 1 161 ? -0.38038 -38.73414 10.52328 1.000 18.59420 148 GLU A C 1
ATOM 1199 O O . GLU A 1 161 ? -0.58311 -39.92981 10.74958 1.000 21.07417 148 GLU A O 1
ATOM 1205 N N . LEU A 1 162 ? -0.14723 -38.24532 9.30118 1.000 19.38346 149 LEU A N 1
ATOM 1206 C CA . LEU A 1 162 ? 0.29962 -39.09734 8.21140 1.000 21.34389 149 LEU A CA 1
ATOM 1207 C C . LEU A 1 162 ? 1.81988 -39.22750 8.29219 1.000 24.65423 149 LEU A C 1
ATOM 1208 O O . LEU A 1 162 ? 2.49875 -38.32826 8.80154 1.000 21.54645 149 LEU A O 1
ATOM 1213 N N . PRO A 1 163 ? 2.39664 -40.34280 7.83577 1.000 27.61410 150 PRO A N 1
ATOM 1214 C CA . PRO A 1 163 ? 3.85669 -40.50533 7.95336 1.000 28.55294 150 PRO A CA 1
ATOM 1215 C C . PRO A 1 163 ? 4.65591 -39.35120 7.37071 1.000 23.02107 150 PRO A C 1
ATOM 1216 O O . PRO A 1 163 ? 5.69786 -38.97913 7.93277 1.000 27.43078 150 PRO A O 1
ATOM 1220 N N . GLU A 1 164 ? 4.20890 -38.77259 6.25649 1.000 25.45313 151 GLU A N 1
ATOM 1221 C CA . GLU A 1 164 ? 4.99304 -37.72623 5.62045 1.000 27.13623 151 GLU A CA 1
ATOM 1222 C C . GLU A 1 164 ? 4.93724 -36.41498 6.37879 1.000 27.10263 151 GLU A C 1
ATOM 1223 O O . GLU A 1 164 ? 5.62802 -35.47720 5.97823 1.000 27.30345 151 GLU A O 1
ATOM 1229 N N . ASP A 1 165 ? 4.12056 -36.32164 7.43676 1.000 21.94730 152 ASP A N 1
ATOM 1230 C CA . ASP A 1 165 ? 3.97832 -35.08966 8.20177 1.000 21.72845 152 ASP A CA 1
ATOM 1231 C C . ASP A 1 165 ? 5.13722 -34.83990 9.15230 1.000 23.72072 152 ASP A C 1
ATOM 1232 O O . ASP A 1 165 ? 5.19250 -33.76025 9.74874 1.000 21.59142 152 ASP A O 1
ATOM 1237 N N . ALA A 1 166 ? 6.02597 -35.80818 9.33963 1.000 26.20305 153 ALA A N 1
ATOM 1238 C CA . ALA A 1 166 ? 7.11721 -35.63651 10.29258 1.000 27.64685 153 ALA A CA 1
ATOM 1239 C C . ALA A 1 166 ? 7.94044 -34.39450 9.95911 1.000 22.63665 153 ALA A C 1
ATOM 1240 O O . ALA A 1 166 ? 8.38952 -34.21202 8.82016 1.000 29.01251 153 ALA A O 1
ATOM 1242 N N . GLY A 1 167 ? 8.11419 -33.52387 10.95768 1.000 22.29816 154 GLY A N 1
ATOM 1243 C CA . GLY A 1 167 ? 8.89929 -32.31696 10.81170 1.000 25.17151 154 GLY A CA 1
ATOM 1244 C C . GLY A 1 167 ? 8.27963 -31.20048 9.99839 1.000 21.14536 154 GLY A C 1
ATOM 1245 O O . GLY A 1 167 ? 8.94300 -30.18105 9.78364 1.000 26.15751 154 GLY A O 1
ATOM 1246 N N A ARG A 1 168 ? 7.03292 -31.33687 9.54733 0.534 22.82625 155 ARG A N 1
ATOM 1247 N N B ARG A 1 168 ? 7.03319 -31.34178 9.54201 0.466 22.83579 155 ARG A N 1
ATOM 1248 C CA A ARG A 1 168 ? 6.46808 -30.31168 8.67953 0.534 22.97029 155 ARG A CA 1
ATOM 1249 C CA B ARG A 1 168 ? 6.43985 -30.31936 8.68750 0.466 22.97092 155 ARG A CA 1
ATOM 1250 C C A ARG A 1 168 ? 5.70621 -29.22259 9.42752 0.534 17.14265 155 ARG A C 1
ATOM 1251 C C B ARG A 1 168 ? 5.78999 -29.17892 9.44869 0.466 17.25628 155 ARG A C 1
ATOM 1252 O O A ARG A 1 168 ? 5.30739 -28.23323 8.80479 0.534 17.62775 155 ARG A O 1
ATOM 1253 O O B ARG A 1 168 ? 5.52504 -28.13343 8.84613 0.466 18.50307 155 ARG A O 1
ATOM 1268 N N . ILE A 1 169 ? 5.49986 -29.34565 10.73987 1.000 19.56199 156 ILE A N 1
ATOM 1269 C CA . ILE A 1 169 ? 4.85643 -28.27037 11.47989 1.000 19.88835 156 ILE A CA 1
ATOM 1270 C C . ILE A 1 169 ? 5.87362 -27.15515 11.68686 1.000 18.50430 156 ILE A C 1
ATOM 1271 O O . ILE A 1 169 ? 6.96569 -27.37503 12.22702 1.000 21.39992 156 ILE A O 1
ATOM 1276 N N . ARG A 1 170 ? 5.53203 -25.96831 11.22373 1.000 15.79403 157 ARG A N 1
ATOM 1277 C CA . ARG A 1 170 ? 6.47296 -24.86472 11.23949 1.000 20.33493 157 ARG A CA 1
ATOM 1278 C C . ARG A 1 170 ? 6.16541 -23.82245 12.30079 1.000 21.86115 157 ARG A C 1
ATOM 1279 O O . ARG A 1 170 ? 7.03878 -23.00498 12.60629 1.000 28.52960 157 ARG A O 1
ATOM 1287 N N . GLY A 1 171 ? 4.97052 -23.84919 12.89033 1.000 18.02511 158 GLY A N 1
ATOM 1288 C CA . GLY A 1 171 ? 4.56645 -22.85464 13.85472 1.000 18.95940 158 GLY A CA 1
ATOM 1289 C C . GLY A 1 171 ? 4.59991 -23.36566 15.28512 1.000 16.76479 158 GLY A C 1
ATOM 1290 O O . GLY A 1 171 ? 4.87892 -24.52891 15.56002 1.000 18.56952 158 GLY A O 1
ATOM 1291 N N . ARG A 1 172 ? 4.30487 -22.44528 16.19835 1.000 16.05008 159 ARG A N 1
ATOM 1292 C CA . ARG A 1 172 ? 4.16019 -22.80569 17.60108 1.000 14.73498 159 ARG A CA 1
ATOM 1293 C C . ARG A 1 172 ? 2.74326 -23.30184 17.83923 1.000 16.13591 159 ARG A C 1
ATOM 1294 O O . ARG A 1 172 ? 1.77957 -22.70431 17.34485 1.000 19.75490 159 ARG A O 1
ATOM 1302 N N . VAL A 1 173 ? 2.61382 -24.40713 18.56550 1.000 12.86363 160 VAL A N 1
ATOM 1303 C CA . VAL A 1 173 ? 1.34633 -25.12114 18.70824 1.000 12.05569 160 VAL A CA 1
ATOM 1304 C C . VAL A 1 173 ? 0.88192 -24.97752 20.14672 1.000 13.44225 160 VAL A C 1
ATOM 1305 O O . VAL A 1 173 ? 1.67930 -25.16954 21.07182 1.000 13.54200 160 VAL A O 1
ATOM 1309 N N . LEU A 1 174 ? -0.38596 -24.60971 20.33759 1.000 11.21917 161 LEU A N 1
ATOM 1310 C CA . LEU A 1 174 ? -1.02464 -24.60041 21.65545 1.000 12.13907 161 LEU A CA 1
ATOM 1311 C C . LEU A 1 174 ? -2.35746 -25.32694 21.56808 1.000 15.15533 161 LEU A C 1
ATOM 1312 O O . LEU A 1 174 ? -3.23433 -24.91781 20.80361 1.000 12.87694 161 LEU A O 1
ATOM 1317 N N . VAL A 1 175 ? -2.49824 -26.41633 22.32920 1.000 12.92095 162 VAL A N 1
ATOM 1318 C CA . VAL A 1 175 ? -3.74666 -27.18052 22.41078 1.000 10.11639 162 VAL A CA 1
ATOM 1319 C C . VAL A 1 175 ? -4.43567 -26.81184 23.71358 1.000 11.94772 162 VAL A C 1
ATOM 1320 O O . VAL A 1 175 ? -3.87919 -27.04421 24.79242 1.000 12.57252 162 VAL A O 1
ATOM 1324 N N . CYS A 1 176 ? -5.64605 -26.25137 23.62864 1.000 12.05829 163 CYS A N 1
ATOM 1325 C CA . CYS A 1 176 ? -6.46931 -25.96008 24.80345 1.000 12.35777 163 CYS A CA 1
ATOM 1326 C C . CYS A 1 176 ? -7.54890 -27.03115 24.90515 1.000 11.31492 163 CYS A C 1
ATOM 1327 O O . CYS A 1 176 ? -8.51019 -27.04945 24.12122 1.000 13.89539 163 CYS A O 1
ATOM 1330 N N . HIS A 1 177 ? -7.41164 -27.89847 25.89332 1.000 12.62882 164 HIS A N 1
ATOM 1331 C CA . HIS A 1 177 ? -8.15313 -29.14730 25.99058 1.000 12.70121 164 HIS A CA 1
ATOM 1332 C C . HIS A 1 177 ? -8.98957 -29.15622 27.26594 1.000 16.16907 164 HIS A C 1
ATOM 1333 O O . HIS A 1 177 ? -8.47201 -28.87206 28.35622 1.000 16.52480 164 HIS A O 1
ATOM 1340 N N . GLY A 1 178 ? -10.26469 -29.51607 27.14788 1.000 13.12147 165 GLY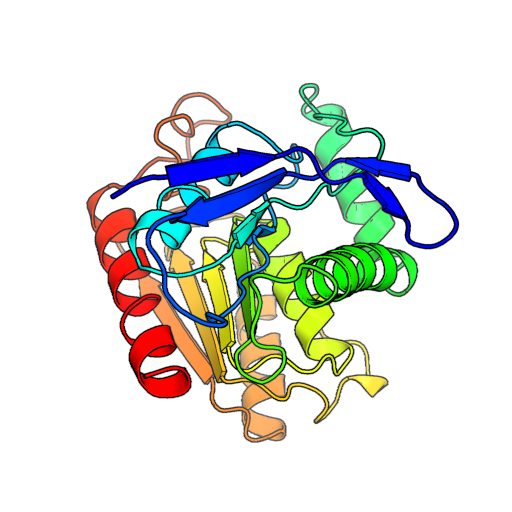 A N 1
ATOM 1341 C CA . GLY A 1 178 ? -11.10494 -29.71769 28.30305 1.000 13.92165 165 GLY A CA 1
ATOM 1342 C C . GLY A 1 178 ? -10.83175 -31.07832 28.91019 1.000 16.28426 165 GLY A C 1
ATOM 1343 O O . GLY A 1 178 ? -10.97466 -32.09650 28.23756 1.000 17.96755 165 GLY A O 1
ATOM 1344 N N . ALA A 1 179 ? -10.39983 -31.11706 30.17198 1.000 15.57807 166 ALA A N 1
ATOM 1345 C CA . ALA A 1 179 ? -10.00501 -32.38035 30.75999 1.000 16.53694 166 ALA A CA 1
ATOM 1346 C C . ALA A 1 179 ? -11.18222 -33.33782 30.92826 1.000 21.85824 166 ALA A C 1
ATOM 1347 O O . ALA A 1 179 ? -10.96781 -34.55427 31.02523 1.000 24.51071 166 ALA A O 1
ATOM 1349 N N . GLU A 1 180 ? -12.41606 -32.82335 30.95439 1.000 18.02426 167 GLU A N 1
ATOM 1350 C CA . GLU A 1 180 ? -13.60985 -33.65488 31.05885 1.000 19.87660 167 GLU A CA 1
ATOM 1351 C C . GLU A 1 180 ? -14.24012 -33.96387 29.70629 1.000 19.93775 167 GLU A C 1
ATOM 1352 O O . GLU A 1 180 ? -15.34233 -34.52302 29.66664 1.000 24.41288 167 GLU A O 1
ATOM 1358 N N . ASP A 1 181 ? -13.57577 -33.61508 28.61721 1.000 20.19444 168 ASP A N 1
ATOM 1359 C CA . ASP A 1 181 ? -14.10195 -33.79712 27.27012 1.000 18.82063 168 ASP A CA 1
ATOM 1360 C C . ASP A 1 181 ? -14.13422 -35.27515 26.92494 1.000 25.60177 168 ASP A C 1
ATOM 1361 O O . ASP A 1 181 ? -13.06986 -35.87128 26.74428 1.000 26.22221 168 ASP A O 1
ATOM 1366 N N . PRO A 1 182 ? -15.30692 -35.89089 26.77027 1.000 24.23055 169 PRO A N 1
ATOM 1367 C CA . PRO A 1 182 ? -15.34846 -37.32961 26.46401 1.000 25.25796 169 PRO A CA 1
ATOM 1368 C C . PRO A 1 182 ? -15.01425 -37.66064 25.02002 1.000 29.59016 169 PRO A C 1
ATOM 1369 O O . PRO A 1 182 ? -14.90874 -38.85420 24.67787 1.000 33.65887 169 PRO A O 1
ATOM 1373 N N . LEU A 1 183 ? -14.91024 -36.65807 24.15778 1.000 27.80791 170 LEU A N 1
ATOM 1374 C CA . LEU A 1 183 ? -14.78760 -36.86632 22.72135 1.000 28.03603 170 LEU A CA 1
ATOM 1375 C C . LEU A 1 183 ? -13.34514 -36.85950 22.24067 1.000 41.59315 170 LEU A C 1
ATOM 1376 O O . LEU A 1 183 ? -13.10602 -37.01768 21.03933 1.000 45.61404 170 LEU A O 1
ATOM 1381 N N . VAL A 1 184 ? -12.37746 -36.68064 23.13398 1.000 27.44972 171 VAL A N 1
ATOM 1382 C CA . VAL A 1 184 ? -10.96971 -36.71742 22.76001 1.000 36.02687 171 VAL A CA 1
ATOM 1383 C C . VAL A 1 184 ? -10.36399 -38.00082 23.30995 1.000 33.63143 171 VAL A C 1
ATOM 1384 O O . VAL A 1 184 ? -10.42045 -38.26691 24.51621 1.000 34.63448 171 VAL A O 1
ATOM 1388 N N . GLN A 1 185 ? -9.79518 -38.79353 22.41110 1.000 46.92078 172 GLN A N 1
ATOM 1389 C CA . GLN A 1 185 ? -9.22365 -40.08375 22.75795 1.000 39.65641 172 GLN A CA 1
ATOM 1390 C C . GLN A 1 185 ? -7.90327 -39.90070 23.50330 1.000 42.97729 172 GLN A C 1
ATOM 1391 O O . GLN A 1 185 ? -6.99665 -39.21419 23.01929 1.000 38.04163 172 GLN A O 1
ATOM 1397 N N . LYS A 1 186 ? -7.79214 -40.51914 24.68533 1.000 39.06892 173 LYS A N 1
ATOM 1398 C CA . LYS A 1 186 ? -6.56804 -40.38029 25.47358 1.000 33.95744 173 LYS A CA 1
ATOM 1399 C C . LYS A 1 186 ? -5.35613 -40.93173 24.73441 1.000 39.99129 173 LYS A C 1
ATOM 1400 O O . LYS A 1 186 ? -4.24882 -40.39624 24.86844 1.000 31.46861 173 LYS A O 1
ATOM 1406 N N . GLU A 1 187 ? -5.54255 -41.99358 23.94916 1.000 38.93613 174 GLU A N 1
ATOM 1407 C CA . GLU A 1 187 ? -4.45764 -42.48820 23.10935 1.000 40.31454 174 GLU A CA 1
ATOM 1408 C C . GLU A 1 187 ? -4.07006 -41.47554 22.04616 1.000 37.43044 174 GLU A C 1
ATOM 1409 O O . GLU A 1 187 ? -2.90127 -41.41527 21.64951 1.000 34.36500 174 GLU A O 1
ATOM 1415 N N . ALA A 1 188 ? -5.03457 -40.68359 21.56017 1.000 29.11362 175 ALA A N 1
ATOM 1416 C CA . ALA A 1 188 ? -4.71787 -39.68846 20.54412 1.000 27.11290 175 ALA A CA 1
ATOM 1417 C C . ALA A 1 188 ? -3.93235 -38.53397 21.13186 1.000 21.99459 175 ALA A C 1
ATOM 1418 O O . ALA A 1 188 ? -3.08454 -37.96117 20.44670 1.000 24.56209 175 ALA A O 1
ATOM 1420 N N . ILE A 1 189 ? -4.18136 -38.19521 22.40159 1.000 21.41128 176 ILE A N 1
ATOM 1421 C CA . ILE A 1 189 ? -3.35835 -37.19316 23.06715 1.000 19.48821 176 ILE A CA 1
ATOM 1422 C C . ILE A 1 189 ? -1.92461 -37.69154 23.15713 1.000 22.68955 176 ILE A C 1
ATOM 1423 O O . ILE A 1 189 ? -0.97793 -36.99346 22.78454 1.000 21.60328 176 ILE A O 1
ATOM 1428 N N . ASP A 1 190 ? -1.75153 -38.93284 23.61244 1.000 27.92078 177 ASP A N 1
ATOM 1429 C CA . ASP A 1 190 ? -0.41608 -39.51200 23.67824 1.000 33.02257 177 ASP A CA 1
ATOM 1430 C C . ASP A 1 190 ? 0.25769 -39.49947 22.31150 1.000 26.68161 177 ASP A C 1
ATOM 1431 O O . ASP A 1 190 ? 1.46038 -39.22977 22.20799 1.000 30.60483 177 ASP A O 1
ATOM 1436 N N . ALA A 1 191 ? -0.50464 -39.79145 21.24945 1.000 24.44871 178 ALA A N 1
ATOM 1437 C CA . ALA A 1 191 ? 0.07154 -39.87775 19.91428 1.000 30.78421 178 ALA A CA 1
ATOM 1438 C C . ALA A 1 191 ? 0.61103 -38.53364 19.45715 1.000 23.30547 178 ALA A C 1
ATOM 1439 O O . ALA A 1 191 ? 1.76072 -38.43413 19.01585 1.000 28.24478 178 ALA A O 1
ATOM 1441 N N . VAL A 1 192 ? -0.19831 -37.47795 19.56403 1.000 20.79806 179 VAL A N 1
ATOM 1442 C CA . VAL A 1 192 ? 0.25213 -36.19761 19.03244 1.000 20.40545 179 VAL A CA 1
ATOM 1443 C C . VAL A 1 192 ? 1.38970 -35.66114 19.87722 1.000 20.66273 179 VAL A C 1
ATOM 1444 O O . VAL A 1 192 ? 2.34566 -35.08272 19.34589 1.000 22.55083 179 VAL A O 1
ATOM 1448 N N . MET A 1 193 ? 1.31746 -35.83947 21.21017 1.000 20.66080 180 MET A N 1
ATOM 1449 C CA . MET A 1 193 ? 2.44593 -35.43173 22.03202 1.000 21.51956 180 MET A CA 1
ATOM 1450 C C . MET A 1 193 ? 3.71496 -36.12738 21.57570 1.000 22.56148 180 MET A C 1
ATOM 1451 O O . MET A 1 193 ? 4.78648 -35.51133 21.53603 1.000 21.40310 180 MET A O 1
ATOM 1456 N N . GLY A 1 194 ? 3.61054 -37.41408 21.23086 1.000 21.92937 181 GLY A N 1
ATOM 1457 C CA . GLY A 1 194 ? 4.78299 -38.15095 20.78822 1.000 24.91981 181 GLY A CA 1
ATOM 1458 C C . GLY A 1 194 ? 5.33541 -37.64445 19.46929 1.000 23.84321 181 GLY A C 1
ATOM 1459 O O . GLY A 1 194 ? 6.55380 -37.58970 19.27979 1.000 24.24584 181 GLY A O 1
ATOM 1460 N N . GLU A 1 195 ? 4.44657 -37.27884 18.53539 1.000 22.81481 182 GLU A N 1
ATOM 1461 C CA . GLU A 1 195 ? 4.87439 -36.67409 17.27473 1.000 22.22675 182 GLU A CA 1
ATOM 1462 C C . GLU A 1 195 ? 5.62644 -35.38279 17.52925 1.000 20.06669 182 GLU A C 1
ATOM 1463 O O . GLU A 1 195 ? 6.71221 -35.15178 16.98127 1.000 22.89422 182 GLU A O 1
ATOM 1469 N N . TRP A 1 196 ? 5.06132 -34.53396 18.38268 1.000 22.62872 183 TRP A N 1
ATOM 1470 C CA . TRP A 1 196 ? 5.63623 -33.22018 18.59314 1.000 20.06599 183 TRP A CA 1
ATOM 1471 C C . TRP A 1 196 ? 6.92710 -33.29945 19.40261 1.000 21.61010 183 TRP A C 1
ATOM 1472 O O . TRP A 1 196 ? 7.83365 -32.49421 19.17611 1.000 22.07361 183 TRP A O 1
ATOM 1483 N N . ARG A 1 197 ? 7.04072 -34.26803 20.32993 1.000 22.84861 184 ARG A N 1
ATOM 1484 C CA . ARG A 1 197 ? 8.30426 -34.49552 21.03204 1.000 23.74454 184 ARG A CA 1
ATOM 1485 C C . ARG A 1 197 ? 9.37474 -34.97576 20.06224 1.000 23.01640 184 ARG A C 1
ATOM 1486 O O . ARG A 1 197 ? 10.51349 -34.49789 20.08912 1.000 27.08047 184 ARG A O 1
ATOM 1494 N N . ARG A 1 198 ? 9.02119 -35.93379 19.20459 1.000 24.44543 185 ARG A N 1
ATOM 1495 C CA . ARG A 1 198 ? 9.97723 -36.46099 18.23490 1.000 26.53142 185 ARG A CA 1
ATOM 1496 C C . ARG A 1 198 ? 10.54154 -35.35763 17.35135 1.000 25.29689 185 ARG A C 1
ATOM 1497 O O . ARG A 1 198 ? 11.75014 -35.31514 17.08640 1.000 27.68430 185 ARG A O 1
ATOM 1505 N N . ASP A 1 199 ? 9.68109 -34.45536 16.87701 1.000 23.38278 186 ASP A N 1
ATOM 1506 C CA . ASP A 1 199 ? 10.10506 -33.45959 15.91027 1.000 23.92787 186 ASP A CA 1
ATOM 1507 C C . ASP A 1 199 ? 10.52840 -32.15639 16.56013 1.000 23.21329 186 ASP A C 1
ATOM 1508 O O . ASP A 1 199 ? 10.83976 -31.19497 15.85143 1.000 24.78649 186 ASP A O 1
ATOM 1513 N N . ARG A 1 200 ? 10.54864 -32.10239 17.89043 1.000 22.32901 187 ARG A N 1
ATOM 1514 C CA . ARG A 1 200 ? 10.94179 -30.89407 18.60799 1.000 26.26803 187 ARG A CA 1
ATOM 1515 C C . ARG A 1 200 ? 10.10996 -29.69395 18.16136 1.000 23.96487 187 ARG A C 1
ATOM 1516 O O . ARG A 1 200 ? 10.61834 -28.58420 17.99957 1.000 22.74375 187 ARG A O 1
ATOM 1524 N N . VAL A 1 201 ? 8.80675 -29.92192 17.96201 1.000 18.70745 188 VAL A N 1
ATOM 1525 C CA . VAL A 1 201 ? 7.88711 -28.81571 17.74642 1.000 18.30989 188 VAL A CA 1
ATOM 1526 C C . VAL A 1 201 ? 7.87211 -27.96694 19.00851 1.000 22.52846 188 VAL A C 1
ATOM 1527 O O . VAL A 1 201 ? 8.00581 -28.48181 20.12198 1.000 20.01392 188 VAL A O 1
ATOM 1531 N N . ASP A 1 202 ? 7.71330 -26.65435 18.84018 1.000 15.78466 189 ASP A N 1
ATOM 1532 C CA . ASP A 1 202 ? 7.41701 -25.77033 19.97110 1.000 18.56026 189 ASP A CA 1
ATOM 1533 C C . ASP A 1 202 ? 5.93567 -25.92007 20.25664 1.000 17.92628 189 ASP A C 1
ATOM 1534 O O . ASP A 1 202 ? 5.11036 -25.22866 19.66720 1.000 16.43593 189 ASP A O 1
ATOM 1539 N N . TRP A 1 203 ? 5.60017 -26.83192 21.16473 1.000 14.15806 190 TRP A N 1
ATOM 1540 C CA . TRP A 1 203 ? 4.23193 -27.20649 21.45913 1.000 13.92626 190 TRP A CA 1
ATOM 1541 C C . TRP A 1 203 ? 3.93550 -27.01861 22.94165 1.000 15.40503 190 TRP A C 1
ATOM 1542 O O . TRP A 1 203 ? 4.82905 -27.10268 23.80656 1.000 15.42577 190 TRP A O 1
ATOM 1553 N N . GLN A 1 204 ? 2.66200 -26.72708 23.20346 1.000 13.22425 191 GLN A N 1
ATOM 1554 C CA . GLN A 1 204 ? 2.12005 -26.60362 24.55451 1.000 14.18558 191 GLN A CA 1
ATOM 1555 C C . GLN A 1 204 ? 0.75809 -27.27044 24.54986 1.000 15.38804 191 GLN A C 1
ATOM 1556 O O . GLN A 1 204 ? 0.02689 -27.19371 23.55597 1.000 14.39416 191 GLN A O 1
ATOM 1562 N N . PHE A 1 205 ? 0.42731 -27.95157 25.64298 1.000 12.62244 192 PHE A N 1
ATOM 1563 C CA . PHE A 1 205 ? -0.84840 -28.65601 25.71742 1.000 11.91968 192 PHE A CA 1
ATOM 1564 C C . PHE A 1 205 ? -1.37421 -28.42699 27.12304 1.000 13.06722 192 PHE A C 1
ATOM 1565 O O . PHE A 1 205 ? -0.72535 -28.82154 28.08730 1.000 13.25557 192 PHE A O 1
ATOM 1573 N N . THR A 1 206 ? -2.50517 -27.73919 27.24275 1.000 12.71678 193 THR A N 1
ATOM 1574 C CA . THR A 1 206 ? -3.08534 -27.41217 28.54205 1.000 12.89449 193 THR A CA 1
ATOM 1575 C C . THR A 1 206 ? -4.37141 -28.19726 28.76007 1.000 13.48937 193 THR A C 1
ATOM 1576 O O . THR A 1 206 ? -5.29509 -28.14240 27.94014 1.000 13.71613 193 THR A O 1
ATOM 1580 N N . PHE A 1 207 ? -4.40172 -28.93883 29.85545 1.000 11.99457 194 PHE A N 1
ATOM 1581 C CA . PHE A 1 207 ? -5.60550 -29.57542 30.39150 1.000 13.92583 194 PHE A CA 1
ATOM 1582 C C . PHE A 1 207 ? -6.32196 -28.55206 31.26578 1.000 13.44147 194 PHE A C 1
ATOM 1583 O O . PHE A 1 207 ? -5.77748 -28.11897 32.29525 1.000 14.52517 194 PHE A O 1
ATOM 1591 N N . TYR A 1 208 ? -7.53096 -28.15628 30.86735 1.000 13.62569 195 TYR A N 1
ATOM 1592 C CA . TYR A 1 208 ? -8.37519 -27.26900 31.67322 1.000 13.64001 195 TYR A CA 1
ATOM 1593 C C . TYR A 1 208 ? -9.36256 -28.13599 32.45015 1.000 18.62625 195 TYR A C 1
ATOM 1594 O O . TYR A 1 208 ? -10.30824 -28.68919 31.87902 1.000 16.83651 195 TYR A O 1
ATOM 1603 N N . GLY A 1 209 ? -9.14401 -28.26100 33.75983 1.000 16.34135 196 GLY A N 1
ATOM 1604 C CA . GLY A 1 209 ? -9.92997 -29.20130 34.52421 1.000 17.06325 196 GLY A CA 1
ATOM 1605 C C . GLY A 1 209 ? -11.41612 -28.92048 34.53342 1.000 23.19143 196 GLY A C 1
ATOM 1606 O O . GLY A 1 209 ? -12.22656 -29.84845 34.60222 1.000 25.83158 196 GLY A O 1
ATOM 1607 N N . ASN A 1 210 ? -11.80226 -27.65594 34.46607 1.000 19.03481 197 ASN A N 1
ATOM 1608 C CA . ASN A 1 210 ? -13.22079 -27.33850 34.61179 1.000 37.38819 197 ASN A CA 1
ATOM 1609 C C . ASN A 1 210 ? -14.06639 -27.84342 33.44235 1.000 27.43674 197 ASN A C 1
ATOM 1610 O O . ASN A 1 210 ? -15.28444 -27.96260 33.57537 1.000 23.88070 197 ASN A O 1
ATOM 1615 N N . ALA A 1 211 ? -13.45224 -28.14542 32.31125 1.000 23.81628 198 ALA A N 1
ATOM 1616 C CA . ALA A 1 211 ? -14.11672 -28.01773 31.02275 1.000 21.24190 198 ALA A CA 1
ATOM 1617 C C . ALA A 1 211 ? -14.27380 -29.35074 30.30411 1.000 20.00177 198 AL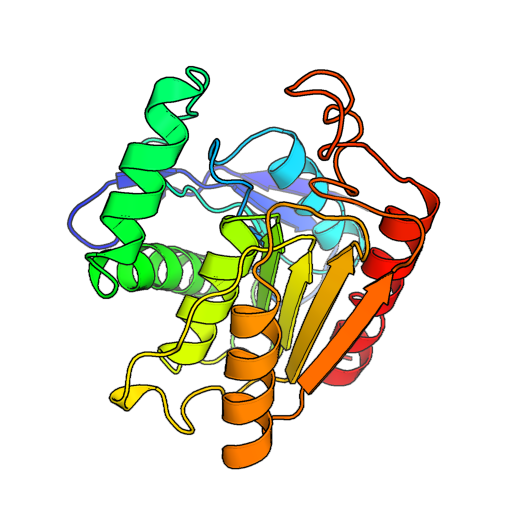A A C 1
ATOM 1618 O O . ALA A 1 211 ? -13.43029 -30.24669 30.41454 1.000 21.59317 198 ALA A O 1
ATOM 1620 N N . ALA A 1 212 ? -15.34370 -29.44289 29.51090 1.000 18.79074 199 ALA A N 1
ATOM 1621 C CA . ALA A 1 212 ? -15.57703 -30.60788 28.66590 1.000 22.23781 199 ALA A CA 1
ATOM 1622 C C . ALA A 1 212 ? -15.50781 -30.19301 27.20470 1.000 22.46674 199 ALA A C 1
ATOM 1623 O O . ALA A 1 212 ? -14.76793 -29.26930 26.86818 1.000 21.37229 199 ALA A O 1
ATOM 1625 N N . HIS A 1 213 ? -16.27538 -30.83518 26.33038 1.000 20.65011 200 HIS A N 1
ATOM 1626 C CA . HIS A 1 213 ? -16.28795 -30.41228 24.93896 1.000 21.53430 200 HIS A CA 1
ATOM 1627 C C . HIS A 1 213 ? -17.09002 -29.12312 24.77121 1.000 23.88601 200 HIS A C 1
ATOM 1628 O O . HIS A 1 213 ? -17.97272 -28.80207 25.57394 1.000 22.50445 200 HIS A O 1
ATOM 1635 N N . SER A 1 214 ? -16.74685 -28.37035 23.72268 1.000 21.18002 201 SER A N 1
ATOM 1636 C CA . SER A 1 214 ? -17.48047 -27.17317 23.31288 1.000 20.44126 201 SER A CA 1
ATOM 1637 C C . SER A 1 214 ? -17.49086 -26.10153 24.40206 1.000 20.31586 201 SER A C 1
ATOM 1638 O O . SER A 1 214 ? -18.44701 -25.32473 24.50814 1.000 21.58970 201 SER A O 1
ATOM 1641 N N . PHE A 1 215 ? -16.41646 -26.03068 25.19015 1.000 18.21770 202 PHE A N 1
ATOM 1642 C CA . PHE A 1 215 ? -16.43528 -25.12745 26.33285 1.000 17.01785 202 PHE A CA 1
ATOM 1643 C C . PHE A 1 215 ? -16.42921 -23.65466 25.93250 1.000 21.74374 202 PHE A C 1
ATOM 1644 O O . PHE A 1 215 ? -16.71984 -22.81075 26.78044 1.000 19.05820 202 PHE A O 1
ATOM 1652 N N . THR A 1 216 ? -16.14857 -23.32223 24.66742 1.000 19.18225 203 THR A N 1
ATOM 1653 C CA . THR A 1 216 ? -16.18610 -21.92523 24.24390 1.000 21.64622 203 THR A CA 1
ATOM 1654 C C . THR A 1 216 ? -17.55597 -21.47375 23.75461 1.000 23.16633 203 THR A C 1
ATOM 1655 O O . THR A 1 216 ? -17.72273 -20.28696 23.44446 1.000 22.58795 203 THR A O 1
ATOM 1659 N N . ASP A 1 217 ? -18.54682 -22.35849 23.68623 1.000 21.38245 204 ASP A N 1
ATOM 1660 C CA . ASP A 1 217 ? -19.81194 -22.00213 23.05353 1.000 26.00395 204 ASP A CA 1
ATOM 1661 C C . ASP A 1 217 ? -20.91098 -21.87352 24.09422 1.000 33.84001 204 ASP A C 1
ATOM 1662 O O . ASP A 1 217 ? -21.33666 -22.89300 24.66274 1.000 27.65693 204 ASP A O 1
ATOM 1667 N N . PRO A 1 218 ? -21.41374 -20.65326 24.36238 1.000 32.16760 205 PRO A N 1
ATOM 1668 C CA . PRO A 1 218 ? -22.56007 -20.49436 25.27098 1.000 33.62677 205 PRO A CA 1
ATOM 1669 C C . PRO A 1 218 ? -23.77362 -21.31025 24.85374 1.000 33.19465 205 PRO A C 1
ATOM 1670 O O . PRO A 1 218 ? -24.62847 -21.63013 25.68677 1.000 41.59072 205 PRO A O 1
ATOM 1674 N N . ALA A 1 219 ? -23.85603 -21.65769 23.56937 1.000 35.43667 206 ALA A N 1
ATOM 1675 C CA . ALA A 1 219 ? -24.96105 -22.43899 23.02935 1.000 43.75880 206 ALA A CA 1
ATOM 1676 C C . ALA A 1 219 ? -24.72515 -23.94280 23.12163 1.000 44.70265 206 ALA A C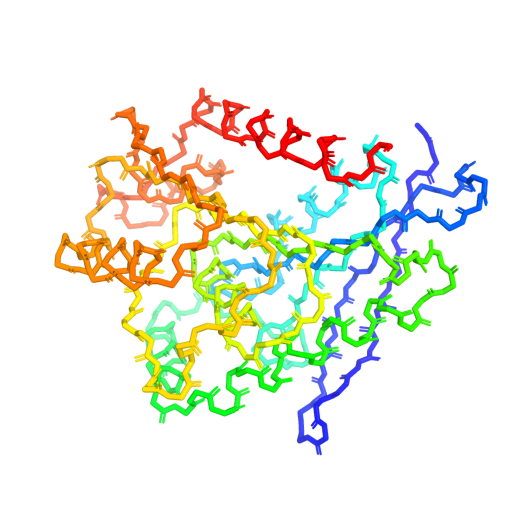 1
ATOM 1677 O O . ALA A 1 219 ? -25.53478 -24.71556 22.59855 1.000 49.97852 206 ALA A O 1
ATOM 1679 N N . ALA A 1 220 ? -23.63990 -24.37324 23.77649 1.000 41.41806 207 ALA A N 1
ATOM 1680 C CA . ALA A 1 220 ? -23.36063 -25.80085 23.89172 1.000 39.00022 207 ALA A CA 1
ATOM 1681 C C . ALA A 1 220 ? -24.32498 -26.48596 24.84790 1.000 52.67132 207 ALA A C 1
ATOM 1682 O O . ALA A 1 220 ? -24.66768 -27.65588 24.64501 1.000 64.70624 207 ALA A O 1
ATOM 1684 N N . ASP A 1 221 ? -24.77917 -25.77598 25.88203 1.000 55.17531 208 ASP A N 1
ATOM 1685 C CA . ASP A 1 221 ? -25.59829 -26.36168 26.93882 1.000 55.48470 208 ASP A CA 1
ATOM 1686 C C . ASP A 1 221 ? -26.94288 -26.86638 26.42323 1.000 66.81568 208 ASP A C 1
ATOM 1687 O O . ASP A 1 221 ? -27.72683 -27.43712 27.18740 1.000 75.24094 208 ASP A O 1
ATOM 1692 N N . ALA A 1 222 ? -27.22318 -26.65827 25.13670 1.000 61.91955 209 ALA A N 1
ATOM 1693 C CA . ALA A 1 222 ? -28.39323 -27.24915 24.50159 1.000 69.66294 209 ALA A CA 1
ATOM 1694 C C . ALA A 1 222 ? -28.08243 -28.67467 24.05935 1.000 76.43554 209 ALA A C 1
ATOM 1695 O O . ALA A 1 222 ? -28.47341 -29.63112 24.73490 1.000 79.59140 209 ALA A O 1
ATOM 1697 N N . HIS A 1 223 ? -27.35866 -28.79626 22.93818 1.000 79.72712 210 HIS A N 1
ATOM 1698 C CA . HIS A 1 223 ? -26.93821 -30.01756 22.24136 1.000 80.84769 210 HIS A CA 1
ATOM 1699 C C . HIS A 1 223 ? -27.17850 -31.35537 22.94164 1.000 82.09201 210 HIS A C 1
ATOM 1700 O O . HIS A 1 223 ? -28.31254 -31.70416 23.28682 1.000 84.61911 210 HIS A O 1
ATOM 1707 N N . GLY A 1 224 ? -26.10792 -32.13383 23.10160 1.000 98.90573 211 GLY A N 1
ATOM 1708 C CA . GLY A 1 224 ? -26.19076 -33.47229 23.65410 1.000 87.29118 211 GLY A CA 1
ATOM 1709 C C . GLY A 1 224 ? -25.69487 -33.57142 25.08236 1.000 88.86925 211 GLY A C 1
ATOM 1710 O O . GLY A 1 224 ? -24.85154 -34.41660 25.39967 1.000 77.06098 211 GLY A O 1
ATOM 1711 N N . MET A 1 225 ? -26.20927 -32.68401 25.93793 1.000 99.53158 212 MET A N 1
ATOM 1712 C CA . MET A 1 225 ? -26.02522 -32.68903 27.38883 1.000 88.87450 212 MET A CA 1
ATOM 1713 C C . MET A 1 225 ? -24.61193 -33.04106 27.85056 1.000 78.53962 212 MET A C 1
ATOM 1714 O O . MET A 1 225 ? -23.64192 -32.37320 27.47103 1.000 65.05986 212 MET A O 1
ATOM 1719 N N . ALA A 1 226 ? -24.49852 -34.09165 28.66926 1.000 79.05169 213 ALA A N 1
ATOM 1720 C CA . ALA A 1 226 ? -23.26491 -34.39497 29.38857 1.000 76.22168 213 ALA A CA 1
ATOM 1721 C C . ALA A 1 226 ? -22.12439 -34.67015 28.42017 1.000 70.66442 213 ALA A C 1
ATOM 1722 O O . ALA A 1 226 ? -22.19679 -35.59307 27.60155 1.000 82.31834 213 ALA A O 1
ATOM 1724 N N . GLY A 1 227 ? -21.06397 -33.86727 28.52404 1.000 64.21423 214 GLY A N 1
ATOM 1725 C CA . GLY A 1 227 ? -19.94305 -33.91092 27.61382 1.000 41.47119 214 GLY A CA 1
ATOM 1726 C C . GLY A 1 227 ? -19.77603 -32.64359 26.79925 1.000 38.78403 214 GLY A C 1
ATOM 1727 O O . GLY A 1 227 ? -18.64525 -32.26622 26.49412 1.000 36.53928 214 GLY A O 1
ATOM 1728 N N . LEU A 1 228 ? -20.87486 -31.98555 26.43894 1.000 43.63595 215 LEU A N 1
ATOM 1729 C CA . LEU A 1 228 ? -20.83610 -30.69329 25.76101 1.000 40.45028 215 LEU A CA 1
ATOM 1730 C C . LEU A 1 228 ? -21.43644 -29.64655 26.68900 1.000 41.56010 215 LEU A C 1
ATOM 1731 O O . LEU A 1 228 ? -22.61244 -29.74511 27.05849 1.000 45.31430 215 LEU A O 1
ATOM 1736 N N . ALA A 1 229 ? -20.63282 -28.65022 27.06168 1.000 34.27674 216 ALA A N 1
ATOM 1737 C CA . ALA A 1 229 ? -21.07800 -27.65053 28.02285 1.000 33.95570 216 ALA A CA 1
ATOM 1738 C C . ALA A 1 229 ? -20.20250 -26.41117 27.91306 1.000 30.72516 216 ALA A C 1
ATOM 1739 O O . ALA A 1 229 ? -18.98611 -26.52210 27.75539 1.000 28.51249 216 ALA A O 1
ATOM 1741 N N . TYR A 1 230 ? -20.83597 -25.24313 28.01380 1.000 30.80843 217 TYR A N 1
ATOM 1742 C CA . TYR A 1 230 ? -20.12515 -23.97054 28.06410 1.000 28.27684 217 TYR A CA 1
ATOM 1743 C C . TYR A 1 230 ? -19.42046 -23.81111 29.40633 1.000 27.08850 217 TYR A C 1
ATOM 1744 O O . TYR A 1 230 ? -19.96889 -24.15497 30.45734 1.000 28.70987 217 TYR A O 1
ATOM 1753 N N . GLU A 1 231 ? -18.19658 -23.28830 29.37496 1.000 24.54512 218 GLU A N 1
ATOM 1754 C CA . GLU A 1 231 ? -17.42254 -23.07744 30.59895 1.000 23.56217 218 GLU A CA 1
ATOM 1755 C C . GLU A 1 231 ? -16.74631 -21.71656 30.47526 1.000 21.69247 218 GLU A C 1
ATOM 1756 O O . GLU A 1 231 ? -15.66690 -21.59026 29.88567 1.000 19.87507 218 GLU A O 1
ATOM 1762 N N . PRO A 1 232 ? -17.36828 -20.66174 31.01840 1.000 25.28931 219 PRO A N 1
ATOM 1763 C CA . PRO A 1 232 ? -16.87295 -19.30917 30.72095 1.000 24.22662 219 PRO A CA 1
ATOM 1764 C C . PRO A 1 232 ? -15.48771 -19.04625 31.27775 1.000 19.42371 219 PRO A C 1
ATOM 1765 O O . PRO A 1 232 ? -14.72776 -18.29580 30.65852 1.000 20.83949 219 PRO A O 1
ATOM 1769 N N . LEU A 1 233 ? -15.12137 -19.64874 32.41070 1.000 21.16031 220 LEU A N 1
ATOM 1770 C CA . LEU A 1 233 ? -13.78302 -19.43090 32.94795 1.000 20.39828 220 LEU A CA 1
ATOM 1771 C C . LEU A 1 233 ? -12.72334 -19.98398 32.00414 1.000 19.87418 220 LEU A C 1
ATOM 1772 O O . LEU A 1 233 ? -11.73159 -19.31232 31.68818 1.000 19.84174 220 LEU A O 1
ATOM 1777 N N . THR A 1 234 ? -12.92048 -21.21898 31.53596 1.000 17.23556 221 THR A N 1
ATOM 1778 C CA . THR A 1 234 ? -11.98766 -21.82140 30.59097 1.000 16.10188 221 THR A CA 1
ATOM 1779 C C . THR A 1 234 ? -12.00678 -21.09379 29.25591 1.000 16.63733 221 THR A C 1
ATOM 1780 O O . THR A 1 234 ? -10.95896 -20.95159 28.61201 1.000 14.16150 221 THR A O 1
ATOM 1784 N N . GLU A 1 235 ? -13.17705 -20.61790 28.82594 1.000 16.12514 222 GLU A N 1
ATOM 1785 C CA . GLU A 1 235 ? -13.21628 -19.80497 27.60953 1.000 15.63363 222 GLU A CA 1
ATOM 1786 C C . GLU A 1 235 ? -12.29258 -18.60335 27.73422 1.000 16.36343 222 GLU A C 1
ATOM 1787 O O . GLU A 1 235 ? -11.47643 -18.33287 26.85062 1.000 16.25977 222 GLU A O 1
ATOM 1793 N N . ALA A 1 236 ? -12.35997 -17.89970 28.86245 1.000 16.53013 223 ALA A N 1
ATOM 1794 C CA . ALA A 1 236 ? -11.53663 -16.71390 29.04314 1.000 15.31091 223 ALA A CA 1
ATOM 1795 C C . ALA A 1 236 ? -10.06318 -17.06983 29.17468 1.000 16.19847 223 ALA A C 1
ATOM 1796 O O . ALA A 1 236 ? -9.19688 -16.42427 28.56420 1.000 15.75236 223 ALA A O 1
ATOM 1798 N N . ARG A 1 237 ? -9.75389 -18.08556 29.97709 1.000 14.61037 224 ARG A N 1
ATOM 1799 C CA . ARG A 1 237 ? -8.35356 -18.46097 30.16958 1.000 15.05515 224 ARG A CA 1
ATOM 1800 C C . ARG A 1 237 ? -7.70059 -18.89948 28.86416 1.000 14.03446 224 ARG A C 1
ATOM 1801 O O . ARG A 1 237 ? -6.55716 -18.52524 28.56947 1.000 13.39465 224 ARG A O 1
ATOM 1809 N N . SER A 1 238 ? -8.38612 -19.75301 28.10050 1.000 13.89862 225 SER A N 1
ATOM 1810 C CA . SER A 1 238 ? -7.81456 -20.23370 26.85341 1.000 11.78979 225 SER A CA 1
ATOM 1811 C C . SER A 1 238 ? -7.69642 -19.11479 25.82019 1.000 13.84974 225 SER A C 1
ATOM 1812 O O . SER A 1 238 ? -6.72241 -19.08233 25.06650 1.000 12.59708 225 SER A O 1
ATOM 1815 N N . TRP A 1 239 ? -8.65072 -18.17310 25.78339 1.000 13.45866 226 TRP A N 1
ATOM 1816 C CA . TRP A 1 239 ? -8.50281 -17.03045 24.88069 1.000 14.65719 226 TRP A CA 1
ATOM 1817 C C . TRP A 1 239 ? -7.28964 -16.19506 25.27040 1.000 14.93021 226 TRP A C 1
ATOM 1818 O O . TRP A 1 239 ? -6.53276 -15.73234 24.40626 1.000 12.88051 226 TRP A O 1
ATOM 1829 N N . THR A 1 240 ? -7.08079 -15.99858 26.57220 1.000 13.38129 227 THR A N 1
ATOM 1830 C CA . THR A 1 240 ? -5.89728 -15.27372 27.01946 1.000 11.98488 227 THR A CA 1
ATOM 1831 C C . THR A 1 240 ? -4.62640 -16.01446 26.63472 1.000 13.85227 227 THR A C 1
ATOM 1832 O O . THR A 1 240 ? -3.64317 -15.39913 26.21347 1.000 13.25815 227 THR A O 1
ATOM 1836 N N . ALA A 1 241 ? -4.61663 -17.34614 26.79566 1.000 12.76905 228 ALA A N 1
ATOM 1837 C CA . ALA A 1 241 ? -3.42551 -18.09607 26.41223 1.000 12.12894 228 ALA A CA 1
ATOM 1838 C C . ALA A 1 241 ? -3.14069 -17.94068 24.92443 1.000 13.64977 228 ALA A C 1
ATOM 1839 O O . ALA A 1 241 ? -1.98396 -17.77770 24.52922 1.000 14.17251 228 ALA A O 1
ATOM 1841 N N . MET A 1 242 ? -4.18777 -17.97051 24.08802 1.000 11.93885 229 MET A N 1
ATOM 1842 C CA . MET A 1 242 ? -4.03455 -17.71119 22.66082 1.000 12.78946 229 MET A CA 1
ATOM 1843 C C . MET A 1 242 ? -3.45047 -16.32859 22.41543 1.000 11.71156 229 MET A C 1
ATOM 1844 O O . MET A 1 242 ? -2.50878 -16.17024 21.62662 1.000 12.86882 229 MET A O 1
ATOM 1849 N N A ARG A 1 243 ? -4.00966 -15.30943 23.07050 0.558 13.18281 230 ARG A N 1
ATOM 1850 N N B ARG A 1 243 ? -4.02726 -15.30819 23.05726 0.442 13.1922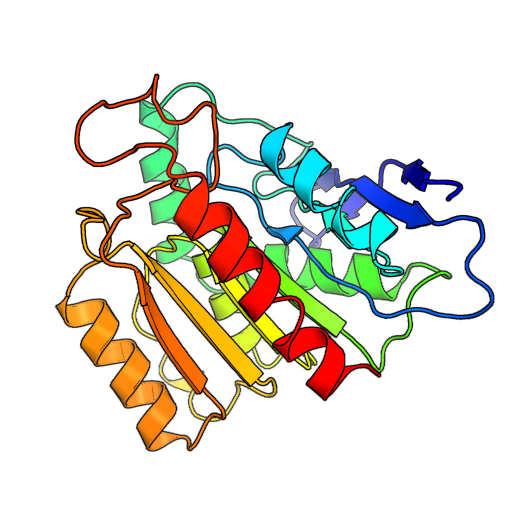0 230 ARG A N 1
ATOM 1851 C CA A ARG A 1 243 ? -3.50494 -13.94924 22.89343 0.558 13.79296 230 ARG A CA 1
ATOM 1852 C CA B ARG A 1 243 ? -3.51404 -13.94566 22.92373 0.442 13.81557 230 ARG A CA 1
ATOM 1853 C C A ARG A 1 243 ? -2.04367 -13.83474 23.31261 0.558 14.29429 230 ARG A C 1
ATOM 1854 C C B ARG A 1 243 ? -2.04208 -13.86343 23.29959 0.442 14.30932 230 ARG A C 1
ATOM 1855 O O A ARG A 1 243 ? -1.25926 -13.15656 22.64482 0.558 15.81247 230 ARG A O 1
ATOM 1856 O O B ARG A 1 243 ? -1.25317 -13.22633 22.59650 0.442 15.75953 230 ARG A O 1
ATOM 1871 N N . ASN A 1 244 ? -1.65671 -14.48388 24.41928 1.000 15.42971 231 ASN A N 1
ATOM 1872 C CA . ASN A 1 244 ? -0.25585 -14.42164 24.85154 1.000 14.03709 231 ASN A CA 1
ATOM 1873 C C . ASN A 1 244 ? 0.67062 -15.05424 23.82019 1.000 14.64393 231 ASN A C 1
ATOM 1874 O O . ASN A 1 244 ? 1.77931 -14.55952 23.59216 1.000 17.11118 231 ASN A O 1
ATOM 1879 N N . LEU A 1 245 ? 0.24700 -16.17059 23.21493 1.000 13.85970 232 LEU A N 1
ATOM 1880 C CA . LEU A 1 245 ? 1.05806 -16.82060 22.18394 1.000 13.94308 232 LEU A CA 1
ATOM 1881 C C . LEU A 1 245 ? 1.16190 -15.94298 20.94676 1.000 13.56460 232 LEU A C 1
ATOM 1882 O O . LEU A 1 245 ? 2.25426 -15.74856 20.39869 1.000 14.31896 232 LEU A O 1
ATOM 1887 N N . PHE A 1 246 ? 0.03445 -15.38647 20.50842 1.000 12.68137 233 PHE A N 1
ATOM 1888 C CA . PHE A 1 246 ? 0.05716 -14.49568 19.35060 1.000 13.55470 233 PHE A CA 1
ATOM 1889 C C . PHE A 1 246 ? 0.96550 -13.29509 19.59961 1.000 17.34048 233 PHE A C 1
ATOM 1890 O O . PHE A 1 246 ? 1.74033 -12.90346 18.71559 1.000 16.80979 233 PHE A O 1
ATOM 1898 N N . ASP A 1 247 ? 0.89450 -12.70229 20.79944 1.000 17.21012 234 ASP A N 1
ATOM 1899 C CA . ASP A 1 247 ? 1.74839 -11.54745 21.09167 1.000 17.75267 234 ASP A CA 1
ATOM 1900 C C . ASP A 1 247 ? 3.21748 -11.92821 20.99691 1.000 18.29925 234 ASP A C 1
ATOM 1901 O O . ASP A 1 247 ? 4.05367 -11.15552 20.50355 1.000 19.20502 234 ASP A O 1
ATOM 1906 N N . GLU A 1 248 ? 3.55343 -13.11831 21.48943 1.000 16.03273 235 GLU A N 1
ATOM 1907 C CA . GLU A 1 248 ? 4.92680 -13.59356 21.43195 1.000 18.65131 235 GLU A CA 1
ATOM 1908 C C . GLU A 1 248 ? 5.40399 -13.69981 19.98908 1.000 20.61614 235 GLU A C 1
ATOM 1909 O O . GLU A 1 248 ? 6.51100 -13.25774 19.64585 1.000 21.00807 235 GLU A O 1
ATOM 1915 N N . VAL A 1 249 ? 4.55850 -14.25869 19.12549 1.000 20.54978 236 VAL A N 1
ATOM 1916 C CA . VAL A 1 249 ? 4.93640 -14.53085 17.74466 1.000 21.20660 236 VAL A CA 1
ATOM 1917 C C . VAL A 1 249 ? 4.86723 -13.27171 16.88971 1.000 18.89488 236 VAL A C 1
ATOM 1918 O O . VAL A 1 249 ? 5.74096 -13.04199 16.04152 1.000 26.25802 236 VAL A O 1
ATOM 1922 N N . PHE A 1 250 ? 3.84976 -12.42368 17.10668 1.000 19.15051 237 PHE A N 1
ATOM 1923 C CA . PHE A 1 250 ? 3.49423 -11.35397 16.17323 1.000 19.84997 237 PHE A CA 1
ATOM 1924 C C . PHE A 1 250 ? 3.95626 -9.96081 16.56807 1.000 22.51659 237 PHE A C 1
ATOM 1925 O O . PHE A 1 250 ? 4.09246 -9.10786 15.68710 1.000 26.89478 237 PHE A O 1
ATOM 1933 N N . SER A 1 251 ? 4.13072 -9.66588 17.85207 1.0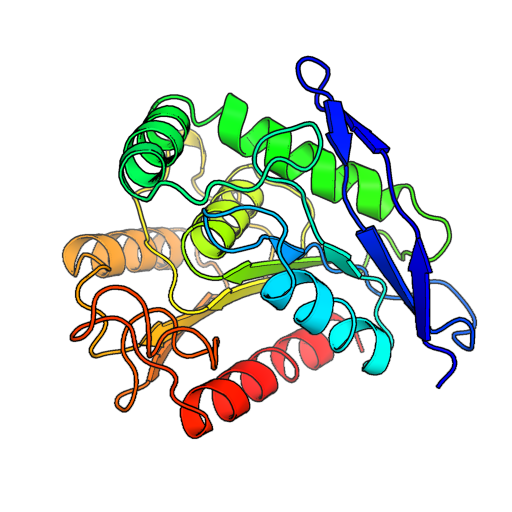00 27.55609 238 SER A N 1
ATOM 1934 C CA . SER A 1 251 ? 4.38901 -8.27927 18.26288 1.000 34.30955 238 SER A CA 1
ATOM 1935 C C . SER A 1 251 ? 5.67707 -7.72695 17.66384 1.000 36.96408 238 SER A C 1
ATOM 1936 O O . SER A 1 251 ? 6.64258 -8.46326 17.47385 1.000 42.54240 238 SER A O 1
#

Sequence (240 aa):
GAMKHREEIRYTDGHTQFVGELHWDEQQGGKCCPGVVVVFPEAFGLLNDHARERARRRLAGLGYAALAADLHGDGRLLIDDMEQLRPRMEGLFGDRRAAWRALARAALDTLVAQPEVDADRLAAIGFCCFGGTTALELARSGASLGAIVTFHAGLLPELPEDAGRRIRGRVLVCHGAEDPLVQKEAIDAVMGEWRRDRVDWQFTFYGNAAHSFTDPAADAHGMAGLAYEPLTEARSWTAMRRNLFDEVFS